Protein AF-A0A0J9T3Y1-F1 (afdb_monomer_lite)

Foldseek 3Di:
DPPCDDALLSVLLVVVLVVLVVCCVVPVDPDFQDDPVVVQVVVQVVLVVVQVVDDPRNHHDDGDDDGNVVSVLLVLQQCCVVCVVVCVVPLPPLVCLQVVLVSLVSNLVSLLVVLLVFWAWEPPPHTDIDGRCVSRDDNDPVSRSLVSCVVSVSDDPVVSVVSVVSSVVSHDHVVVVVVVVVVVVVVVCCCPVDPVNVVVVVVVVVVVVVVVVVVVVVDPDPPVVVVVVVVVVVVVVPDPDDDPVVVVVVVVVVVVVCVVVVVPPPPPPDDDD

Radius of gyration: 27.6 Å; chains: 1; bounding box: 79×55×57 Å

Organism: NCBI:txid1035515

Structure (mmCIF, N/CA/C/O backbone):
data_AF-A0A0J9T3Y1-F1
#
_entry.id   AF-A0A0J9T3Y1-F1
#
loop_
_atom_site.group_PDB
_atom_site.id
_atom_site.type_symbol
_atom_site.label_atom_id
_atom_site.label_alt_id
_atom_site.label_comp_id
_atom_site.label_asym_id
_atom_site.label_entity_id
_atom_site.label_seq_id
_atom_site.pdbx_PDB_ins_code
_atom_site.Cartn_x
_atom_site.Cartn_y
_atom_site.Cartn_z
_atom_site.occupancy
_atom_site.B_iso_or_equiv
_atom_site.auth_seq_id
_atom_site.auth_comp_id
_atom_site.auth_asym_id
_atom_site.auth_atom_id
_atom_site.pdbx_PDB_model_num
ATOM 1 N N . MET A 1 1 ? -20.935 -4.325 9.766 1.00 39.72 1 MET A N 1
ATOM 2 C CA . MET A 1 1 ? -20.280 -5.173 8.748 1.00 39.72 1 MET A CA 1
ATOM 3 C C . MET A 1 1 ? -21.311 -6.167 8.227 1.00 39.72 1 MET A C 1
ATOM 5 O O . MET A 1 1 ? -21.685 -7.054 8.979 1.00 39.72 1 MET A O 1
ATOM 9 N N . THR A 1 2 ? -21.850 -5.982 7.018 1.00 39.84 2 THR A N 1
ATOM 10 C CA . THR A 1 2 ? -22.864 -6.896 6.432 1.00 39.84 2 THR A CA 1
ATOM 11 C C . THR A 1 2 ? -22.672 -7.175 4.940 1.00 39.84 2 THR A C 1
ATOM 13 O O . THR A 1 2 ? -23.526 -7.827 4.349 1.00 39.84 2 THR A O 1
ATOM 16 N N . ASN A 1 3 ? -21.564 -6.757 4.319 1.00 49.88 3 ASN A N 1
ATOM 17 C CA . ASN A 1 3 ? -21.290 -7.122 2.931 1.00 49.88 3 ASN A CA 1
ATOM 18 C C . ASN A 1 3 ? -20.119 -8.105 2.889 1.00 49.88 3 ASN A C 1
ATOM 20 O O . ASN A 1 3 ? -18.970 -7.714 3.037 1.00 49.88 3 ASN A O 1
ATOM 24 N N . VAL A 1 4 ? -20.425 -9.398 2.766 1.00 55.81 4 VAL A N 1
ATOM 25 C CA . VAL A 1 4 ? -19.446 -10.504 2.805 1.00 55.81 4 VAL A CA 1
ATOM 26 C C . VAL A 1 4 ? -18.669 -10.624 1.477 1.00 55.81 4 VAL A C 1
ATOM 28 O O . VAL A 1 4 ? -17.915 -11.567 1.282 1.00 55.81 4 VAL A O 1
ATOM 31 N N . GLY A 1 5 ? -18.795 -9.657 0.564 1.00 59.19 5 GLY A N 1
ATOM 32 C CA . GLY A 1 5 ? -18.181 -9.710 -0.760 1.00 59.19 5 GLY A CA 1
ATOM 33 C C . GLY A 1 5 ? -18.988 -10.569 -1.737 1.00 59.19 5 GLY A C 1
ATOM 34 O O . GLY A 1 5 ? -19.585 -11.589 -1.369 1.00 59.19 5 GLY A O 1
ATOM 35 N N . HIS A 1 6 ? -19.056 -10.145 -2.998 1.00 68.62 6 HIS A N 1
ATOM 36 C CA . HIS A 1 6 ? -19.931 -10.780 -3.985 1.00 68.62 6 HIS A CA 1
ATOM 37 C C . HIS A 1 6 ? -19.272 -12.014 -4.617 1.00 68.62 6 HIS A C 1
ATOM 39 O O . HIS A 1 6 ? -19.961 -13.003 -4.892 1.00 68.62 6 HIS A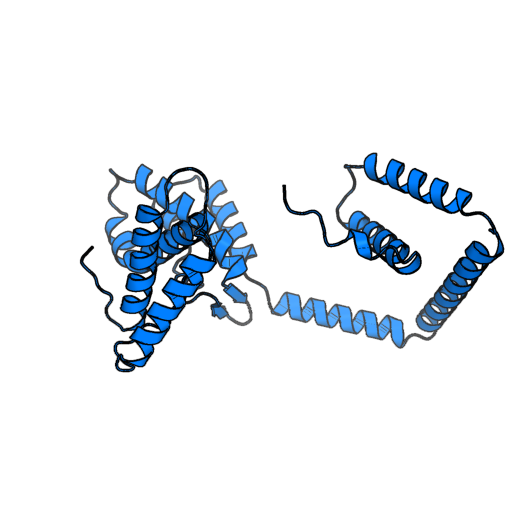 O 1
ATOM 45 N N . ASN A 1 7 ? -17.944 -12.005 -4.765 1.00 81.56 7 ASN A N 1
ATOM 46 C CA . ASN A 1 7 ? -17.159 -13.103 -5.334 1.00 81.56 7 ASN A CA 1
ATOM 47 C C . ASN A 1 7 ? -16.238 -13.778 -4.282 1.00 81.56 7 ASN A C 1
ATOM 49 O O . ASN A 1 7 ? -16.234 -13.412 -3.107 1.00 81.56 7 ASN A O 1
ATOM 53 N N . GLN A 1 8 ? -15.511 -14.828 -4.682 1.00 83.62 8 GLN A N 1
ATOM 54 C CA . GLN A 1 8 ? -14.611 -15.566 -3.782 1.00 83.62 8 GLN A CA 1
ATOM 55 C C . GLN A 1 8 ? -13.422 -14.715 -3.310 1.00 83.62 8 GLN A C 1
ATOM 57 O O . GLN A 1 8 ? -13.037 -14.818 -2.150 1.00 83.62 8 GLN A O 1
ATOM 62 N N . GLU A 1 9 ? -12.862 -13.870 -4.173 1.00 82.75 9 GLU A N 1
ATOM 63 C CA . GLU A 1 9 ? -11.720 -13.010 -3.845 1.00 82.75 9 GLU A CA 1
ATOM 64 C C . GLU A 1 9 ? -12.098 -11.985 -2.772 1.00 82.75 9 GLU A C 1
ATOM 66 O O . GLU A 1 9 ? -11.402 -11.888 -1.762 1.00 82.75 9 GLU A O 1
ATOM 71 N N . ASP A 1 10 ? -13.254 -11.328 -2.918 1.00 81.62 10 ASP A N 1
ATOM 72 C CA . ASP A 1 10 ? -13.785 -10.380 -1.934 1.00 81.62 10 ASP A CA 1
ATOM 73 C C . ASP A 1 10 ? -13.973 -11.062 -0.566 1.00 81.62 10 ASP A C 1
ATOM 75 O O . ASP A 1 10 ? -13.595 -10.528 0.477 1.00 81.62 10 ASP A O 1
ATOM 79 N N . ARG A 1 11 ? -14.542 -12.278 -0.548 1.00 85.50 11 ARG A N 1
ATOM 80 C CA . ARG A 1 11 ? -14.735 -13.063 0.688 1.00 85.50 11 ARG A CA 1
ATOM 81 C C . ARG A 1 11 ? -13.409 -13.380 1.360 1.00 85.50 11 ARG A C 1
ATOM 83 O O . ARG A 1 11 ? -13.300 -13.272 2.579 1.00 85.50 11 ARG A O 1
ATOM 90 N N . CYS A 1 12 ? -12.418 -13.785 0.573 1.00 89.00 12 CYS A N 1
ATOM 91 C CA . CYS A 1 12 ? -11.111 -14.148 1.093 1.00 89.00 12 CYS A CA 1
ATOM 92 C C . CYS A 1 12 ? -10.337 -12.934 1.603 1.00 89.00 12 CYS A C 1
ATOM 94 O O . CYS A 1 12 ? -9.728 -13.032 2.664 1.00 89.00 12 CYS A O 1
ATOM 96 N N . SER A 1 13 ? -10.414 -11.794 0.914 1.00 87.75 13 SER A N 1
ATOM 97 C CA . SER A 1 13 ? -9.809 -10.547 1.387 1.00 87.75 13 SER A CA 1
ATOM 98 C C . SER A 1 13 ? -10.447 -10.075 2.698 1.00 87.75 13 SER A C 1
ATOM 100 O O . SER A 1 13 ? -9.750 -9.844 3.688 1.00 87.75 13 SER A O 1
ATOM 102 N N . ASN A 1 14 ? -11.784 -10.083 2.771 1.00 86.69 14 ASN A N 1
ATOM 103 C CA . ASN A 1 14 ? -12.517 -9.783 4.002 1.00 86.69 14 ASN A CA 1
ATOM 104 C C . ASN A 1 14 ? -12.125 -10.716 5.161 1.00 86.69 14 ASN A C 1
ATOM 106 O O . ASN A 1 14 ? -11.938 -10.258 6.288 1.00 86.69 14 ASN A O 1
ATOM 110 N N . LEU A 1 15 ? -11.973 -12.019 4.898 1.00 90.88 15 LEU A N 1
ATOM 111 C CA . LEU A 1 15 ? -11.520 -12.989 5.898 1.00 90.88 15 LEU A CA 1
ATOM 112 C C . LEU A 1 15 ? -10.091 -12.697 6.383 1.00 90.88 15 LEU A C 1
ATOM 114 O O . LEU A 1 15 ? -9.822 -12.811 7.582 1.00 90.88 15 LEU A O 1
ATOM 118 N N . THR A 1 16 ? -9.181 -12.309 5.484 1.00 92.19 16 THR A N 1
ATOM 119 C CA . THR A 1 16 ? -7.814 -11.903 5.841 1.00 92.19 16 THR A CA 1
ATOM 120 C C . THR A 1 16 ? -7.830 -10.715 6.805 1.00 92.19 16 THR A C 1
ATOM 122 O O . THR A 1 16 ? -7.288 -10.831 7.905 1.00 92.19 16 THR A O 1
ATOM 125 N N . TYR A 1 17 ? -8.520 -9.621 6.469 1.00 91.25 17 TYR A N 1
ATOM 126 C CA . TYR A 1 17 ? -8.550 -8.432 7.332 1.00 91.25 17 TYR A CA 1
ATOM 127 C C . TYR A 1 17 ? -9.324 -8.648 8.637 1.00 91.25 17 TYR A C 1
ATOM 129 O O . TYR A 1 17 ? -8.928 -8.129 9.680 1.00 91.25 17 TYR A O 1
ATOM 137 N N . TRP A 1 18 ? -10.359 -9.491 8.630 1.00 91.44 18 TRP A N 1
ATOM 138 C CA . TRP A 1 18 ? -11.021 -9.927 9.861 1.00 91.44 18 TRP A CA 1
ATOM 139 C C . TRP A 1 18 ? -10.090 -10.746 10.769 1.00 91.44 18 TRP A C 1
ATOM 141 O O . TRP A 1 18 ? -10.095 -10.571 11.988 1.00 91.44 18 TRP A O 1
ATOM 151 N N . THR A 1 19 ? -9.250 -11.609 10.186 1.00 92.88 19 THR A N 1
ATOM 152 C CA . THR A 1 19 ? -8.233 -12.361 10.938 1.00 92.88 19 THR A CA 1
ATOM 153 C C . THR A 1 19 ? -7.227 -11.405 11.579 1.00 92.88 19 THR A C 1
ATOM 155 O O . THR A 1 19 ? -6.925 -11.546 12.762 1.00 92.88 19 THR A O 1
ATOM 158 N N . TYR A 1 20 ? -6.755 -10.398 10.839 1.00 92.62 20 TYR A N 1
ATOM 159 C CA . TYR A 1 20 ? -5.835 -9.382 11.362 1.00 92.62 20 TYR A CA 1
ATOM 160 C C . TYR A 1 20 ? -6.438 -8.586 12.521 1.00 92.62 20 TYR A C 1
ATOM 162 O O . TYR A 1 20 ? -5.761 -8.397 13.529 1.00 92.62 20 TYR A O 1
ATOM 170 N N . ASP A 1 21 ? -7.715 -8.199 12.439 1.00 90.94 21 ASP A N 1
ATOM 171 C CA . ASP A 1 21 ? -8.410 -7.523 13.541 1.00 90.94 21 ASP A CA 1
ATOM 172 C C . ASP A 1 21 ? -8.436 -8.376 14.814 1.00 90.94 21 ASP A C 1
ATOM 174 O O . ASP A 1 21 ? -8.172 -7.876 15.908 1.00 90.94 21 ASP A O 1
ATOM 178 N N . ILE A 1 22 ? -8.745 -9.672 14.693 1.00 91.56 22 ILE A N 1
ATOM 179 C CA . ILE A 1 22 ? -8.761 -10.589 15.842 1.00 91.56 22 ILE A CA 1
ATOM 180 C C . ILE A 1 22 ? -7.375 -10.698 16.457 1.00 91.56 22 ILE A C 1
ATOM 182 O O . ILE A 1 22 ? -7.231 -10.595 17.677 1.00 91.56 22 ILE A O 1
ATOM 186 N N . LEU A 1 23 ? -6.363 -10.912 15.622 1.00 91.81 23 LEU A N 1
ATOM 187 C CA . LEU A 1 23 ? -4.994 -11.078 16.076 1.00 91.81 23 LEU A CA 1
ATOM 188 C C . LEU A 1 23 ? -4.480 -9.809 16.753 1.00 91.81 23 LEU A C 1
ATOM 190 O O . LEU A 1 23 ? -3.971 -9.879 17.868 1.00 91.81 23 LEU A O 1
ATOM 194 N N . MET A 1 24 ? -4.693 -8.648 16.141 1.00 90.12 24 MET A N 1
ATOM 195 C CA . MET A 1 24 ? -4.328 -7.369 16.734 1.00 90.12 24 MET A CA 1
ATOM 196 C C . MET A 1 24 ? -5.063 -7.161 18.063 1.00 90.12 24 MET A C 1
ATOM 198 O O . MET A 1 24 ? -4.418 -6.907 19.067 1.00 90.12 24 MET A O 1
ATOM 202 N N . ASN A 1 25 ? -6.378 -7.377 18.144 1.00 88.31 25 ASN A N 1
ATOM 203 C CA . ASN A 1 25 ? -7.113 -7.237 19.411 1.00 88.31 25 ASN A CA 1
ATOM 204 C C . ASN A 1 25 ? -6.649 -8.213 20.506 1.00 88.31 25 ASN A C 1
ATOM 206 O O . ASN A 1 25 ? -6.734 -7.894 21.689 1.00 88.31 25 ASN A O 1
ATOM 210 N N . THR A 1 26 ? -6.166 -9.394 20.121 1.00 89.50 26 THR A N 1
ATOM 211 C CA . THR A 1 26 ? -5.700 -10.424 21.060 1.00 89.50 26 THR A CA 1
ATOM 212 C C . THR A 1 26 ? -4.283 -10.146 21.562 1.00 89.50 26 THR A C 1
ATOM 214 O O . THR A 1 26 ? -3.999 -10.344 22.741 1.00 89.50 26 THR A O 1
ATOM 217 N N . PHE A 1 27 ? -3.392 -9.694 20.676 1.00 85.75 27 PHE A N 1
ATOM 218 C CA . PHE A 1 27 ? -1.953 -9.580 20.939 1.00 85.75 27 PHE A CA 1
ATOM 219 C C . PHE A 1 27 ? -1.458 -8.137 21.114 1.00 85.75 27 PHE A C 1
ATOM 221 O O . PHE A 1 27 ? -0.296 -7.931 21.463 1.00 85.75 27 PHE A O 1
ATOM 228 N N . ASN A 1 28 ? -2.315 -7.129 20.935 1.00 75.38 28 ASN A N 1
ATOM 229 C CA . ASN A 1 28 ? -1.997 -5.721 21.188 1.00 75.38 28 ASN A CA 1
ATOM 230 C C . ASN A 1 28 ? -1.988 -5.417 22.697 1.00 75.38 28 ASN A C 1
ATOM 232 O O . ASN A 1 28 ? -2.814 -4.670 23.219 1.00 75.38 28 ASN A O 1
ATOM 236 N N . THR A 1 29 ? -1.063 -6.044 23.427 1.00 64.94 29 THR A N 1
ATOM 237 C CA . THR A 1 29 ? -0.961 -5.959 24.891 1.00 64.94 29 THR A CA 1
ATOM 238 C C . THR A 1 29 ? 0.328 -5.281 25.359 1.00 64.94 29 THR A C 1
ATOM 240 O O . THR A 1 29 ? 0.964 -5.746 26.299 1.00 64.94 29 THR A O 1
ATOM 243 N N . ASN A 1 30 ? 0.664 -4.113 24.799 1.00 54.72 30 ASN A N 1
ATOM 244 C CA . ASN A 1 30 ? 1.655 -3.166 25.348 1.00 54.72 30 ASN A CA 1
ATOM 245 C C . ASN A 1 30 ? 3.150 -3.423 25.022 1.00 54.72 30 ASN A C 1
ATOM 247 O O . ASN A 1 30 ? 3.914 -3.678 25.956 1.00 54.72 30 ASN A O 1
ATOM 251 N N . LYS A 1 31 ? 3.580 -3.270 23.749 1.00 56.97 31 LYS A N 1
ATOM 252 C CA . LYS A 1 31 ? 4.907 -2.734 23.288 1.00 56.97 31 LYS A CA 1
ATOM 253 C C . LYS A 1 31 ? 5.421 -3.298 21.955 1.00 56.97 31 LYS A C 1
ATOM 255 O O . LYS A 1 31 ? 6.359 -2.724 21.415 1.00 56.97 31 LYS A O 1
ATOM 260 N N . ASN A 1 32 ? 4.843 -4.381 21.444 1.00 63.91 32 ASN A N 1
ATOM 261 C CA . ASN A 1 32 ? 5.293 -4.986 20.192 1.00 63.91 32 ASN A CA 1
ATOM 262 C C . ASN A 1 32 ? 4.292 -4.687 19.076 1.00 63.91 32 ASN A C 1
ATOM 264 O O . ASN A 1 32 ? 3.101 -4.955 19.227 1.00 63.91 32 ASN A O 1
ATOM 268 N N . ASP A 1 33 ? 4.795 -4.183 17.951 1.00 77.56 33 ASP A N 1
ATOM 269 C CA . ASP A 1 33 ? 4.008 -3.914 16.741 1.00 77.56 33 ASP A CA 1
ATOM 270 C C . ASP A 1 33 ? 3.800 -5.179 15.884 1.00 77.56 33 ASP A C 1
ATOM 272 O O . ASP A 1 33 ? 3.358 -5.107 14.736 1.00 77.56 33 ASP A O 1
ATOM 276 N N . ASN A 1 34 ? 4.155 -6.350 16.418 1.00 81.06 34 ASN A N 1
ATOM 277 C CA . ASN A 1 34 ? 4.097 -7.636 15.739 1.00 81.06 34 ASN A CA 1
ATOM 278 C C . ASN A 1 34 ? 3.808 -8.794 16.708 1.00 81.06 34 ASN A C 1
ATOM 280 O O . ASN A 1 34 ? 3.919 -8.680 17.931 1.00 81.06 34 ASN A O 1
ATOM 284 N N . ILE A 1 35 ? 3.432 -9.929 16.124 1.00 86.69 35 ILE A N 1
ATOM 285 C CA . ILE A 1 35 ? 3.218 -11.198 16.824 1.00 86.69 35 ILE A CA 1
ATOM 286 C C . ILE A 1 35 ? 4.507 -12.018 16.747 1.00 86.69 35 ILE A C 1
ATOM 288 O O . ILE A 1 35 ? 5.240 -11.934 15.765 1.00 86.69 35 ILE A O 1
ATOM 292 N N . ASP A 1 36 ? 4.772 -12.835 17.769 1.00 87.94 36 ASP A N 1
ATOM 293 C CA . ASP A 1 36 ? 5.879 -13.794 17.748 1.00 87.94 36 ASP A CA 1
ATOM 294 C C . ASP A 1 36 ? 5.807 -14.700 16.502 1.00 87.94 36 ASP A C 1
ATOM 296 O O . ASP A 1 36 ? 4.770 -15.306 16.210 1.00 87.94 36 ASP A O 1
ATOM 300 N N . ASN A 1 37 ? 6.924 -14.817 15.779 1.00 88.94 37 ASN A N 1
ATOM 301 C CA . ASN A 1 37 ? 7.012 -15.590 14.538 1.00 88.94 37 ASN A CA 1
ATOM 302 C C . ASN A 1 37 ? 6.625 -17.067 14.714 1.00 88.94 37 ASN A C 1
ATOM 304 O O . ASN A 1 37 ? 6.098 -17.673 13.780 1.00 88.94 37 ASN A O 1
ATOM 308 N N . ASN A 1 38 ? 6.841 -17.658 15.894 1.00 90.81 38 ASN A N 1
ATOM 309 C CA . ASN A 1 38 ? 6.412 -19.027 16.175 1.00 90.81 38 ASN A CA 1
ATOM 310 C C . ASN A 1 38 ? 4.883 -19.129 16.211 1.00 90.81 38 ASN A C 1
ATOM 312 O O . ASN A 1 38 ? 4.319 -20.071 15.660 1.00 90.81 38 ASN A O 1
ATOM 316 N N . ILE A 1 39 ? 4.204 -18.136 16.794 1.00 90.81 39 ILE A N 1
ATOM 317 C CA . ILE A 1 39 ? 2.736 -18.071 16.804 1.00 90.81 39 ILE A CA 1
ATOM 318 C C . ILE A 1 39 ? 2.216 -17.871 15.376 1.00 90.81 39 ILE A C 1
ATOM 320 O O . ILE A 1 39 ? 1.301 -18.579 14.961 1.00 90.81 39 ILE A O 1
ATOM 324 N N . ILE A 1 40 ? 2.824 -16.963 14.602 1.00 92.62 40 ILE A N 1
ATOM 325 C CA . ILE A 1 40 ? 2.470 -16.749 13.188 1.00 92.62 40 ILE A CA 1
ATOM 326 C C . ILE A 1 40 ? 2.616 -18.050 12.385 1.00 92.62 40 ILE A C 1
ATOM 328 O O . ILE A 1 40 ? 1.722 -18.404 11.618 1.00 92.62 40 ILE A O 1
ATOM 332 N N . SER A 1 41 ? 3.710 -18.790 12.583 1.00 94.56 41 SER A N 1
ATOM 333 C CA . SER A 1 41 ? 3.960 -20.073 11.917 1.00 94.56 41 SER A CA 1
ATOM 334 C C . SER A 1 41 ? 2.875 -21.111 12.230 1.00 94.56 41 SER A C 1
ATOM 336 O O . SER A 1 41 ? 2.320 -21.722 11.315 1.00 94.56 41 SER A O 1
ATOM 338 N N . GLU A 1 42 ? 2.503 -21.270 13.504 1.00 95.56 42 GLU A N 1
ATOM 339 C CA . GLU A 1 42 ? 1.435 -22.191 13.914 1.00 95.56 42 GLU A CA 1
ATOM 340 C C . GLU A 1 42 ? 0.071 -21.798 13.329 1.00 95.56 42 GLU A C 1
ATOM 342 O O . GLU A 1 42 ? -0.657 -22.650 12.809 1.00 95.56 42 GLU A O 1
ATOM 347 N N . LEU A 1 43 ? -0.260 -20.503 13.330 1.00 94.69 43 LEU A N 1
ATOM 348 C CA . LEU A 1 43 ? -1.493 -20.000 12.720 1.00 94.69 43 LEU A CA 1
ATOM 349 C C . LEU A 1 43 ? -1.515 -20.240 11.206 1.00 94.69 43 LEU A C 1
ATOM 351 O O . LEU A 1 43 ? -2.517 -20.715 10.671 1.00 94.69 43 LEU A O 1
ATOM 355 N N . ASN A 1 44 ? -0.403 -19.985 10.515 1.00 95.69 44 ASN A N 1
ATOM 356 C CA . ASN A 1 44 ? -0.270 -20.244 9.083 1.00 95.69 44 ASN A CA 1
ATOM 357 C C . ASN A 1 44 ? -0.391 -21.736 8.750 1.00 95.69 44 ASN A C 1
ATOM 359 O O . ASN A 1 44 ? -1.053 -22.096 7.775 1.00 95.69 44 ASN A O 1
ATOM 363 N N . ASN A 1 45 ? 0.170 -22.616 9.583 1.00 95.38 45 ASN A N 1
ATOM 364 C CA . ASN A 1 45 ? -0.001 -24.061 9.445 1.00 95.38 45 ASN A CA 1
ATOM 365 C C . ASN A 1 45 ? -1.468 -24.479 9.610 1.00 95.38 45 ASN A C 1
ATOM 367 O O . ASN A 1 45 ? -1.956 -25.323 8.853 1.00 95.38 45 ASN A O 1
ATOM 371 N N . ALA A 1 46 ? -2.189 -23.884 10.564 1.00 94.44 46 ALA A N 1
ATOM 372 C CA . ALA A 1 46 ? -3.614 -24.135 10.752 1.00 94.44 46 ALA A CA 1
ATOM 373 C C . ALA A 1 46 ? -4.442 -23.658 9.545 1.00 94.44 46 ALA A C 1
ATOM 375 O O . ALA A 1 46 ? -5.232 -24.437 9.007 1.00 94.44 46 ALA A O 1
ATOM 376 N N . ILE A 1 47 ? -4.209 -22.430 9.064 1.00 93.88 47 ILE A N 1
ATOM 377 C CA . ILE A 1 47 ? -4.861 -21.876 7.863 1.00 93.88 47 ILE A CA 1
ATOM 378 C C . ILE A 1 47 ? -4.609 -22.778 6.650 1.00 93.88 47 ILE A C 1
ATOM 380 O O . ILE A 1 47 ? -5.538 -23.097 5.906 1.00 93.88 47 ILE A O 1
ATOM 384 N N . PHE A 1 48 ? -3.370 -23.235 6.457 1.00 94.06 48 PHE A N 1
ATOM 385 C CA . PHE A 1 48 ? -3.014 -24.133 5.362 1.00 94.06 48 PHE A CA 1
ATOM 386 C C . PHE A 1 48 ? -3.773 -25.466 5.431 1.00 94.06 48 PHE A C 1
ATOM 388 O O . PHE A 1 48 ? -4.352 -25.891 4.431 1.00 94.06 48 PHE A O 1
ATOM 395 N N . ARG A 1 49 ? -3.821 -26.111 6.605 1.00 94.25 49 ARG A N 1
ATOM 396 C CA . ARG A 1 49 ? -4.532 -27.389 6.793 1.00 94.25 49 ARG A CA 1
ATOM 397 C C . ARG A 1 49 ? -6.026 -27.259 6.514 1.00 94.25 49 ARG A C 1
ATOM 399 O O . ARG A 1 49 ? -6.563 -28.055 5.751 1.00 94.25 49 ARG A O 1
ATOM 406 N N . VAL A 1 50 ? -6.672 -26.223 7.052 1.00 92.62 50 VAL A N 1
ATOM 407 C CA . VAL A 1 50 ? -8.100 -25.964 6.804 1.00 92.62 50 VAL A CA 1
ATOM 408 C C . VAL A 1 50 ? -8.361 -25.758 5.310 1.00 92.62 50 VAL A C 1
ATOM 410 O O . VAL A 1 50 ? -9.281 -26.349 4.751 1.00 92.62 50 VAL A O 1
ATOM 413 N N . ASN A 1 51 ? -7.522 -24.979 4.624 1.00 92.00 51 ASN A N 1
ATOM 414 C CA . ASN A 1 51 ? -7.676 -24.733 3.189 1.00 92.00 51 ASN A CA 1
ATOM 415 C C . ASN A 1 51 ? -7.514 -25.982 2.311 1.00 92.00 51 ASN A C 1
ATOM 417 O O . ASN A 1 51 ? -8.107 -26.030 1.234 1.00 92.00 51 ASN A O 1
ATOM 421 N N . GLN A 1 52 ? -6.739 -26.975 2.757 1.00 92.56 52 GLN A N 1
ATOM 422 C CA . GLN A 1 52 ? -6.573 -28.257 2.060 1.00 92.56 52 GLN A CA 1
ATOM 423 C C . GLN A 1 52 ? -7.816 -29.153 2.168 1.00 92.56 52 GLN A C 1
ATOM 425 O O . GLN A 1 52 ? -8.060 -29.970 1.283 1.00 92.56 52 GLN A O 1
ATOM 430 N N . GLU A 1 53 ? -8.607 -29.001 3.232 1.00 93.56 53 GLU A N 1
ATOM 431 C CA . GLU A 1 53 ? -9.849 -29.757 3.442 1.00 93.56 53 GLU A CA 1
ATOM 432 C C . GLU A 1 53 ? -11.064 -29.099 2.764 1.00 93.56 53 GLU A C 1
ATOM 434 O O . GLU A 1 53 ? -12.063 -29.760 2.464 1.00 93.56 53 GLU A O 1
ATOM 439 N N . LEU A 1 54 ? -10.991 -27.792 2.500 1.00 92.00 54 LEU A N 1
ATOM 440 C CA . LEU A 1 54 ? -12.053 -27.035 1.844 1.00 92.00 54 LEU A CA 1
ATOM 441 C C . LEU A 1 54 ? -12.078 -27.258 0.324 1.00 92.00 54 LEU A C 1
ATOM 443 O O . LEU A 1 54 ? -11.059 -27.429 -0.342 1.00 92.00 54 LEU A O 1
ATOM 447 N N . LYS A 1 55 ? -13.282 -27.188 -0.260 1.00 89.50 55 LYS A N 1
ATOM 448 C CA . LYS A 1 55 ? -13.449 -27.164 -1.722 1.00 89.50 55 LYS A CA 1
ATOM 449 C C . LYS A 1 55 ? -12.803 -25.907 -2.316 1.00 89.50 55 LYS A C 1
ATOM 451 O O . LYS A 1 55 ? -12.797 -24.855 -1.683 1.00 89.50 55 LYS A O 1
ATOM 456 N N . LYS A 1 56 ? -12.335 -25.998 -3.565 1.00 83.00 56 LYS A N 1
ATOM 457 C CA . LYS A 1 56 ? -11.614 -24.918 -4.266 1.00 83.00 56 LYS A CA 1
ATOM 458 C C . LYS A 1 56 ? -12.397 -23.600 -4.385 1.00 83.00 56 LYS A C 1
ATOM 460 O O . LYS A 1 56 ? -11.790 -22.546 -4.447 1.00 83.00 56 LYS A O 1
ATOM 465 N N . ASP A 1 57 ? -13.724 -23.643 -4.417 1.00 84.12 57 ASP A N 1
ATOM 466 C CA . ASP A 1 57 ? -14.605 -22.464 -4.460 1.00 84.12 57 ASP A CA 1
ATOM 467 C C . ASP A 1 57 ? -14.868 -21.842 -3.073 1.00 84.12 57 ASP A C 1
ATOM 469 O O . ASP A 1 57 ? -15.524 -20.806 -2.957 1.00 84.12 57 ASP A O 1
ATOM 473 N N . LYS A 1 58 ? -14.392 -22.498 -2.010 1.00 85.81 58 LYS A N 1
ATOM 474 C CA . LYS A 1 58 ? -14.601 -22.115 -0.607 1.00 85.81 58 LYS A CA 1
ATOM 475 C C . LYS A 1 58 ? -13.307 -21.867 0.156 1.00 85.81 58 LYS A C 1
ATOM 477 O O . LYS A 1 58 ? -13.370 -21.355 1.269 1.00 85.81 58 LYS A O 1
ATOM 482 N N . ASN A 1 59 ? -12.167 -22.274 -0.393 1.00 89.62 59 ASN A N 1
ATOM 483 C CA . ASN A 1 59 ? -10.877 -22.049 0.231 1.00 89.62 59 ASN A CA 1
ATOM 484 C C . ASN A 1 59 ? -10.405 -20.605 -0.004 1.00 89.62 59 ASN A C 1
ATOM 486 O O . ASN A 1 59 ? -10.776 -19.950 -0.980 1.00 89.62 59 ASN A O 1
ATOM 490 N N . CYS A 1 60 ? -9.594 -20.115 0.925 1.00 90.00 60 CYS A N 1
ATOM 491 C CA . CYS A 1 60 ? -8.992 -18.794 0.902 1.00 90.00 60 CYS A CA 1
ATOM 492 C C . CYS A 1 60 ? -7.504 -18.918 1.196 1.00 90.00 60 CYS A C 1
ATOM 494 O O . CYS A 1 60 ? -7.088 -19.044 2.347 1.00 90.00 60 CYS A O 1
ATOM 496 N N . THR A 1 61 ? -6.689 -18.873 0.146 1.00 84.62 61 THR A N 1
ATOM 497 C CA . THR A 1 61 ? -5.236 -18.996 0.272 1.00 84.62 61 THR A CA 1
ATOM 498 C C . THR A 1 61 ? -4.620 -17.659 0.686 1.00 84.62 61 THR A C 1
ATOM 500 O O . THR A 1 61 ? -4.357 -16.784 -0.144 1.00 84.62 61 THR A O 1
ATOM 503 N N . TYR A 1 62 ? -4.366 -17.499 1.982 1.00 88.81 62 TYR A N 1
ATOM 504 C CA . TYR A 1 62 ? -3.597 -16.388 2.536 1.00 88.81 62 TYR A CA 1
ATOM 505 C C . TYR A 1 62 ? -2.681 -16.870 3.660 1.00 88.81 62 TYR A C 1
ATOM 507 O O . TYR A 1 62 ? -2.866 -17.957 4.206 1.00 88.81 62 TYR A O 1
ATOM 515 N N . TYR A 1 63 ? -1.689 -16.043 3.970 1.00 90.00 63 TYR A N 1
ATOM 516 C CA . TYR A 1 63 ? -0.763 -16.229 5.075 1.00 90.00 63 TYR A CA 1
ATOM 517 C C . TYR A 1 63 ? -0.774 -14.949 5.899 1.00 90.00 63 TYR A C 1
ATOM 519 O O . TYR A 1 63 ? -0.901 -13.860 5.341 1.00 90.00 63 TYR A O 1
ATOM 527 N N . ILE A 1 64 ? -0.671 -15.099 7.210 1.00 91.88 64 ILE A N 1
ATOM 528 C CA . ILE A 1 64 ? -0.414 -14.017 8.147 1.00 91.88 64 ILE A CA 1
ATOM 529 C C . ILE A 1 64 ? 1.063 -13.659 8.014 1.00 91.88 64 ILE A C 1
ATOM 531 O O . ILE A 1 64 ? 1.927 -14.512 8.227 1.00 91.88 64 ILE A O 1
ATOM 535 N N . ASP A 1 65 ? 1.326 -12.414 7.643 1.00 89.81 65 ASP A N 1
ATOM 536 C CA . ASP A 1 65 ? 2.658 -11.832 7.508 1.00 89.81 65 ASP A CA 1
ATOM 537 C C . ASP A 1 65 ? 2.561 -10.314 7.689 1.00 89.81 65 ASP A C 1
ATOM 539 O O . ASP A 1 65 ? 1.512 -9.734 7.411 1.00 89.81 65 ASP A O 1
ATOM 543 N N . GLY A 1 66 ? 3.639 -9.684 8.144 1.00 89.25 66 GLY A N 1
ATOM 544 C CA . GLY A 1 66 ? 3.718 -8.248 8.393 1.00 89.25 66 GLY A CA 1
ATOM 545 C C . GLY A 1 66 ? 3.416 -7.832 9.834 1.00 89.25 66 GLY A C 1
ATOM 546 O O . GLY A 1 66 ? 3.304 -8.640 10.760 1.00 89.25 66 GLY A O 1
ATOM 547 N N . THR A 1 67 ? 3.334 -6.521 10.017 1.00 90.94 67 THR A N 1
ATOM 548 C CA . THR A 1 67 ? 3.164 -5.832 11.301 1.00 90.94 67 THR A CA 1
ATOM 549 C C . THR A 1 67 ? 1.739 -5.316 11.487 1.00 90.94 67 THR A C 1
ATOM 551 O O . THR A 1 67 ? 0.995 -5.118 10.527 1.00 90.94 67 THR A O 1
ATOM 554 N N . PHE A 1 68 ? 1.362 -4.995 12.726 1.00 91.44 68 PHE A N 1
ATOM 555 C CA . PHE A 1 68 ? 0.065 -4.379 13.030 1.00 91.44 68 PHE A CA 1
ATOM 556 C C . PHE A 1 68 ? -0.149 -3.062 12.283 1.00 91.44 68 PHE A C 1
ATOM 558 O O . PHE A 1 68 ? -1.266 -2.766 11.845 1.00 91.44 68 PHE A O 1
ATOM 565 N N . SER A 1 69 ? 0.920 -2.281 12.101 1.00 91.50 69 SER A N 1
ATOM 566 C CA . SER A 1 69 ? 0.845 -1.044 11.327 1.00 91.50 69 SER A CA 1
ATOM 567 C C . SER A 1 69 ? 0.550 -1.323 9.855 1.00 91.50 69 SER A C 1
ATOM 569 O O . SER A 1 69 ? -0.305 -0.655 9.281 1.00 91.50 69 SER A O 1
ATOM 571 N N . GLU A 1 70 ? 1.221 -2.300 9.242 1.00 92.81 70 GLU A N 1
ATOM 572 C CA . GLU A 1 70 ? 0.970 -2.676 7.846 1.00 92.81 70 GLU A CA 1
ATOM 573 C C . GLU A 1 70 ? -0.453 -3.200 7.666 1.00 92.81 70 GLU A C 1
ATOM 575 O O . GLU A 1 70 ? -1.166 -2.714 6.794 1.00 92.81 70 GLU A O 1
ATOM 580 N N . TRP A 1 71 ? -0.919 -4.092 8.543 1.00 93.62 71 TRP A N 1
ATOM 581 C CA . TRP A 1 71 ? -2.289 -4.615 8.490 1.00 93.62 71 TRP A CA 1
ATOM 582 C C . TRP A 1 71 ? -3.335 -3.510 8.575 1.00 93.62 71 TRP A C 1
ATOM 584 O O . TRP A 1 71 ? -4.346 -3.550 7.874 1.00 93.62 71 TRP A O 1
ATOM 594 N N . THR A 1 72 ? -3.082 -2.507 9.416 1.00 93.25 72 THR A N 1
ATOM 595 C CA . THR A 1 72 ? -3.960 -1.347 9.562 1.00 93.25 72 THR A CA 1
ATOM 596 C C . THR A 1 72 ? -4.003 -0.527 8.274 1.00 93.25 72 THR A C 1
ATOM 598 O O . THR A 1 72 ? -5.086 -0.213 7.784 1.00 93.25 72 THR A O 1
ATOM 601 N N . GLU A 1 73 ? -2.845 -0.195 7.699 1.00 95.81 73 GLU A N 1
ATOM 602 C CA . GLU A 1 73 ? -2.773 0.579 6.457 1.00 95.81 73 GLU A CA 1
ATOM 603 C C . GLU A 1 73 ? -3.412 -0.160 5.272 1.00 95.81 73 GLU A C 1
ATOM 605 O O . GLU A 1 73 ? -4.199 0.428 4.526 1.00 95.81 73 GLU A O 1
ATOM 610 N N . GLU A 1 74 ? -3.114 -1.452 5.120 1.00 94.94 74 GLU A N 1
ATOM 611 C CA . GLU A 1 74 ? -3.700 -2.300 4.084 1.00 94.94 74 GLU A CA 1
ATOM 612 C C . GLU A 1 74 ? -5.222 -2.376 4.205 1.00 94.94 74 GLU A C 1
ATOM 614 O O . GLU A 1 74 ? -5.926 -2.231 3.206 1.00 94.94 74 GLU A O 1
ATOM 619 N N . LYS A 1 75 ? -5.742 -2.532 5.427 1.00 94.00 75 LYS A N 1
ATOM 620 C CA . LYS A 1 75 ? -7.183 -2.550 5.685 1.00 94.00 75 LYS A CA 1
ATOM 621 C C . LYS A 1 75 ? -7.847 -1.231 5.299 1.00 94.00 75 LYS A C 1
ATOM 623 O O . LYS A 1 75 ? -8.883 -1.242 4.644 1.00 94.00 75 LYS A O 1
ATOM 628 N N . TYR A 1 76 ? -7.256 -0.090 5.662 1.00 95.25 76 TYR A N 1
ATOM 629 C CA . TYR A 1 76 ? -7.798 1.218 5.276 1.00 95.25 76 TYR A CA 1
ATOM 630 C C . TYR A 1 76 ? -7.878 1.387 3.755 1.00 95.25 76 TYR A C 1
ATOM 632 O O . TYR A 1 76 ? -8.842 1.968 3.253 1.00 95.25 76 TYR A O 1
ATOM 640 N N . LEU A 1 77 ? -6.881 0.878 3.025 1.00 96.25 77 LEU A N 1
ATOM 641 C CA . LEU A 1 77 ? -6.872 0.876 1.564 1.00 96.25 77 LEU A CA 1
ATOM 642 C C . LEU A 1 77 ? -7.926 -0.079 0.999 1.00 96.25 77 LEU A C 1
ATOM 644 O O . LEU A 1 77 ? -8.720 0.339 0.159 1.00 96.25 77 LEU A O 1
ATOM 648 N N . HIS A 1 78 ? -7.994 -1.312 1.499 1.00 93.50 78 HIS A N 1
ATOM 649 C CA . HIS A 1 78 ? -9.025 -2.281 1.131 1.00 93.50 78 HIS A CA 1
ATOM 650 C C . HIS A 1 78 ? -10.433 -1.688 1.296 1.00 93.50 78 HIS A C 1
ATOM 652 O O . HIS A 1 78 ? -11.205 -1.627 0.337 1.00 93.50 78 HIS A O 1
ATOM 658 N N . ASP A 1 79 ? -10.734 -1.151 2.479 1.00 92.31 79 ASP A N 1
ATOM 659 C CA . ASP A 1 79 ? -12.034 -0.561 2.794 1.00 92.31 79 ASP A CA 1
ATOM 660 C C . ASP A 1 79 ? -12.338 0.663 1.922 1.00 92.31 79 ASP A C 1
ATOM 662 O O . ASP A 1 79 ? -13.492 0.881 1.545 1.00 92.31 79 ASP A O 1
ATOM 666 N N . TYR A 1 80 ? -11.322 1.454 1.566 1.00 94.31 80 TYR A N 1
ATOM 667 C CA . TYR A 1 80 ? -11.470 2.559 0.622 1.00 94.31 80 TYR A CA 1
ATOM 668 C C . TYR A 1 80 ? -11.926 2.069 -0.757 1.00 94.31 80 TYR A C 1
ATOM 670 O O . TYR A 1 80 ? -12.863 2.635 -1.324 1.00 94.31 80 TYR A O 1
ATOM 678 N N . PHE A 1 81 ? -11.308 1.012 -1.292 1.00 93.19 81 PHE A N 1
ATOM 679 C CA . PHE A 1 81 ? -11.669 0.474 -2.604 1.00 93.19 81 PHE A CA 1
ATOM 680 C C . PHE A 1 81 ? -13.040 -0.206 -2.603 1.00 93.19 81 PHE A C 1
ATOM 682 O O . PHE A 1 81 ? -13.800 -0.013 -3.554 1.00 93.19 81 PHE A O 1
ATOM 689 N N . GLU A 1 82 ? -13.367 -0.962 -1.555 1.00 89.38 82 GLU A N 1
ATOM 690 C CA . GLU A 1 82 ? -14.659 -1.648 -1.426 1.00 89.38 82 GLU A CA 1
ATOM 691 C C . GLU A 1 82 ? -15.821 -0.664 -1.267 1.00 89.38 82 GLU A C 1
ATOM 693 O O . GLU A 1 82 ? -16.904 -0.861 -1.818 1.00 89.38 82 GLU A O 1
ATOM 698 N N . ASN A 1 83 ? -15.595 0.448 -0.564 1.00 89.62 83 ASN A N 1
ATOM 699 C CA . ASN A 1 83 ? -16.630 1.451 -0.329 1.00 89.62 83 ASN A CA 1
ATOM 700 C C . ASN A 1 83 ? -16.606 2.610 -1.335 1.00 89.62 83 ASN A C 1
ATOM 702 O O . ASN A 1 83 ? -17.424 3.523 -1.213 1.00 89.62 83 ASN A O 1
ATOM 706 N N . TYR A 1 84 ? -15.717 2.594 -2.333 1.00 90.94 84 TYR A N 1
ATOM 707 C CA . TYR A 1 84 ? -15.468 3.732 -3.224 1.00 90.94 84 TYR A CA 1
ATOM 708 C C . TYR A 1 84 ? -16.734 4.244 -3.932 1.00 90.94 84 TYR A C 1
ATOM 710 O O . TYR A 1 84 ? -17.007 5.447 -3.945 1.00 90.94 84 TYR A O 1
ATOM 718 N N . SER A 1 85 ? -17.551 3.339 -4.485 1.00 88.25 85 SER A N 1
ATOM 719 C CA . SER A 1 85 ? -18.790 3.699 -5.191 1.00 88.25 85 SER A CA 1
ATOM 720 C C . SER A 1 85 ? -19.804 4.374 -4.269 1.00 88.25 85 SER A C 1
ATOM 722 O O . SER A 1 85 ? -20.369 5.413 -4.612 1.00 88.25 85 SER A O 1
ATOM 724 N N . THR A 1 86 ? -20.001 3.806 -3.080 1.00 86.31 86 THR A N 1
ATOM 725 C CA . THR A 1 86 ? -20.897 4.335 -2.046 1.00 86.31 86 THR A CA 1
ATOM 726 C C . THR A 1 86 ? -20.392 5.679 -1.535 1.00 86.31 86 THR A C 1
ATOM 728 O O . THR A 1 86 ? -21.166 6.619 -1.355 1.00 86.31 86 THR A O 1
ATOM 731 N N . PHE A 1 87 ? -19.078 5.796 -1.344 1.00 83.94 87 PHE A N 1
ATOM 732 C CA . PHE A 1 87 ? -18.431 7.016 -0.894 1.00 83.94 87 PHE A CA 1
ATOM 733 C C . PHE A 1 87 ? -18.672 8.162 -1.879 1.00 83.94 87 PHE A C 1
ATOM 735 O O . PHE A 1 87 ? -19.174 9.208 -1.478 1.00 83.94 87 PHE A O 1
ATOM 742 N N . ILE A 1 88 ? -18.427 7.951 -3.178 1.00 84.19 88 ILE A N 1
ATOM 743 C CA . ILE A 1 88 ? -18.657 8.962 -4.226 1.00 84.19 88 ILE A CA 1
ATOM 744 C C . ILE A 1 88 ? -20.104 9.447 -4.287 1.00 84.19 88 ILE A C 1
ATOM 746 O O . ILE A 1 88 ? -20.323 10.627 -4.589 1.00 84.19 88 ILE A O 1
ATOM 750 N N . GLN A 1 89 ? -21.071 8.552 -4.072 1.00 82.81 89 GLN A N 1
ATOM 751 C CA . GLN A 1 89 ? -22.497 8.884 -4.100 1.00 82.81 89 GLN A CA 1
ATOM 752 C C . GLN A 1 89 ? -22.893 9.762 -2.910 1.00 82.81 89 GLN A C 1
ATOM 754 O O . GLN A 1 89 ? -23.659 10.706 -3.079 1.00 82.81 89 GLN A O 1
ATOM 759 N N . ASN A 1 90 ? -22.322 9.499 -1.734 1.00 78.44 90 ASN A N 1
ATOM 760 C CA . ASN A 1 90 ? -22.665 10.195 -0.492 1.00 78.44 90 ASN A CA 1
ATOM 761 C C . ASN A 1 90 ? -21.824 11.455 -0.228 1.00 78.44 90 ASN A C 1
ATOM 763 O O . ASN A 1 90 ? -22.120 12.219 0.688 1.00 78.44 90 ASN A O 1
ATOM 767 N N . ILE A 1 91 ? -20.791 11.700 -1.036 1.00 76.75 91 ILE A N 1
ATOM 768 C CA . ILE A 1 91 ? -19.801 12.766 -0.828 1.00 76.75 91 ILE A CA 1
ATOM 769 C C . ILE A 1 91 ? -20.372 14.198 -0.919 1.00 76.75 91 ILE A C 1
ATOM 771 O O . ILE A 1 91 ? -19.666 15.163 -0.649 1.00 76.75 91 ILE A O 1
ATOM 775 N N . SER A 1 92 ? -21.640 14.364 -1.311 1.00 69.56 92 SER A N 1
ATOM 776 C CA . SER A 1 92 ? -22.321 15.665 -1.381 1.00 69.56 92 SER A CA 1
ATOM 777 C C . SER A 1 92 ? -22.818 16.193 -0.030 1.00 69.56 92 SER A C 1
ATOM 779 O O . SER A 1 92 ? -23.304 17.324 0.030 1.00 69.56 92 SER A O 1
ATOM 781 N N . ASP A 1 93 ? -22.730 15.399 1.040 1.00 72.00 93 ASP A N 1
ATOM 782 C CA . ASP A 1 93 ? -23.140 15.807 2.385 1.00 72.00 93 ASP A CA 1
ATOM 783 C C . ASP A 1 93 ? -22.136 16.809 2.992 1.00 72.00 93 ASP A C 1
ATOM 785 O O . ASP A 1 93 ? -21.040 16.452 3.437 1.00 72.00 93 ASP A O 1
ATOM 789 N N . LYS A 1 94 ? -22.512 18.095 2.987 1.00 69.56 94 LYS A N 1
ATOM 790 C CA . LYS A 1 94 ? -21.660 19.200 3.452 1.00 69.56 94 LYS A CA 1
ATOM 791 C C . LYS A 1 94 ? -21.399 19.167 4.958 1.00 69.56 94 LYS A C 1
ATOM 793 O O . LYS A 1 94 ? -20.362 19.677 5.375 1.00 69.56 94 LYS A O 1
ATOM 798 N N . GLU A 1 95 ? -22.279 18.570 5.762 1.00 74.88 95 GLU A N 1
ATOM 799 C CA . GLU A 1 95 ? -22.135 18.560 7.227 1.00 74.88 95 GLU A CA 1
ATOM 800 C C . GLU A 1 95 ? -20.939 17.717 7.688 1.00 74.88 95 GLU A C 1
ATOM 802 O O . GLU A 1 95 ? -20.363 17.970 8.743 1.00 74.88 95 GLU A O 1
ATOM 807 N N . LYS A 1 96 ? -20.509 16.752 6.867 1.00 81.19 96 LYS A N 1
ATOM 808 C CA . LYS A 1 96 ? -19.394 15.838 7.166 1.00 81.19 96 LYS A CA 1
ATOM 809 C C . LYS A 1 96 ? -18.125 16.140 6.373 1.00 81.19 96 LYS A C 1
ATOM 811 O O . LYS A 1 96 ? -17.179 15.352 6.419 1.00 81.19 96 LYS A O 1
ATOM 816 N N . LYS A 1 97 ? -18.076 17.277 5.667 1.00 85.56 97 LYS A N 1
ATOM 817 C CA . LYS A 1 97 ? -16.965 17.636 4.773 1.00 85.56 97 LYS A CA 1
ATOM 818 C C . LYS A 1 97 ? -15.601 17.524 5.456 1.00 85.56 97 LYS A C 1
ATOM 820 O O . LYS A 1 97 ? -14.701 16.916 4.890 1.00 85.56 97 LYS A O 1
ATOM 825 N N . GLU A 1 98 ? -15.445 18.070 6.661 1.00 87.62 98 GLU A N 1
ATOM 826 C CA . GLU A 1 98 ? -14.154 18.064 7.364 1.00 87.62 98 GLU A CA 1
ATOM 827 C C . GLU A 1 98 ? -13.662 16.640 7.667 1.00 87.62 98 GLU A C 1
ATOM 829 O O . GLU A 1 98 ? -12.513 16.308 7.377 1.00 87.62 98 GLU A O 1
ATOM 834 N N . ILE A 1 99 ? -14.553 15.774 8.157 1.00 89.50 99 ILE A N 1
ATOM 835 C CA . ILE A 1 99 ? -14.252 14.366 8.449 1.00 89.50 99 ILE A CA 1
ATOM 836 C C . ILE A 1 99 ? -13.855 13.631 7.163 1.00 89.50 99 ILE A C 1
ATOM 838 O O . ILE A 1 99 ? -12.873 12.888 7.148 1.00 89.50 99 ILE A O 1
ATOM 842 N N . TYR A 1 100 ? -14.579 13.864 6.064 1.00 89.50 100 TYR A N 1
ATOM 843 C CA . TYR A 1 100 ? -14.235 13.273 4.773 1.00 89.50 100 TYR A CA 1
ATOM 844 C C . TYR A 1 100 ? -12.886 13.760 4.253 1.00 89.50 100 TYR A C 1
ATOM 846 O O . TYR A 1 100 ? -12.094 12.945 3.788 1.00 89.50 100 TYR A O 1
ATOM 854 N N . CYS A 1 101 ? -12.585 15.051 4.375 1.00 91.12 101 CYS A N 1
ATOM 855 C CA . CYS A 1 101 ? -11.296 15.593 3.964 1.00 91.12 101 CYS A CA 1
ATOM 856 C C . CYS A 1 101 ? -10.134 14.987 4.761 1.00 91.12 101 CYS A C 1
ATOM 858 O O . CYS A 1 101 ? -9.136 14.596 4.160 1.00 91.12 101 CYS A O 1
ATOM 860 N N . GLN A 1 102 ? -10.272 14.838 6.083 1.00 92.50 102 GLN A N 1
ATOM 861 C CA . GLN A 1 102 ? -9.254 14.191 6.921 1.00 92.50 102 GLN A CA 1
ATOM 862 C C . GLN A 1 102 ? -9.044 12.721 6.536 1.00 92.50 102 GLN A C 1
ATOM 864 O O . GLN A 1 102 ? -7.906 12.270 6.396 1.00 92.50 102 GLN A O 1
ATOM 869 N N . TYR A 1 103 ? -10.137 11.984 6.312 1.00 93.31 103 TYR A N 1
ATOM 870 C CA . TYR A 1 103 ? -10.076 10.593 5.871 1.00 93.31 103 TYR A CA 1
ATOM 871 C C . TYR A 1 103 ? -9.382 10.456 4.509 1.00 93.31 103 TYR A C 1
ATOM 873 O O . TYR A 1 103 ? -8.458 9.659 4.366 1.00 93.31 103 TYR A O 1
ATOM 881 N N . ILE A 1 104 ? -9.770 11.260 3.515 1.00 93.25 104 ILE A N 1
ATOM 882 C CA . ILE A 1 104 ? -9.184 11.182 2.171 1.00 93.25 104 ILE A CA 1
ATOM 883 C C . ILE A 1 104 ? -7.721 11.638 2.175 1.00 93.25 104 ILE A C 1
ATOM 885 O O . ILE A 1 104 ? -6.921 11.057 1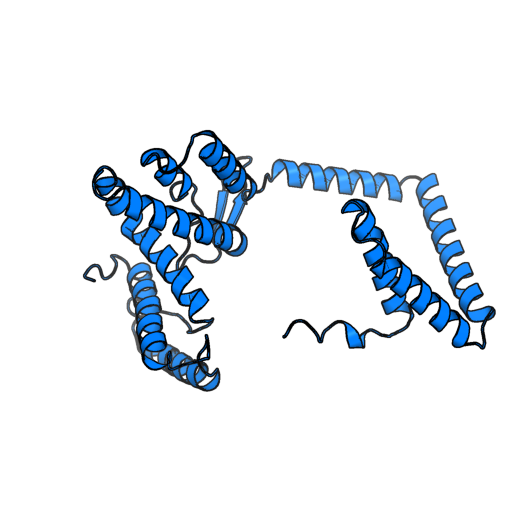.450 1.00 93.25 104 ILE A O 1
ATOM 889 N N . ASP A 1 105 ? -7.331 12.627 2.984 1.00 93.50 105 ASP A N 1
ATOM 890 C CA . ASP A 1 105 ? -5.919 13.020 3.117 1.00 93.50 105 ASP A CA 1
ATOM 891 C C . ASP A 1 105 ? -5.066 11.868 3.672 1.00 93.50 105 ASP A C 1
ATOM 893 O O . ASP A 1 105 ? -3.981 11.575 3.156 1.00 93.50 105 ASP A O 1
ATOM 897 N N . TYR A 1 106 ? -5.583 11.151 4.674 1.00 95.69 106 TYR A N 1
ATOM 898 C CA . TYR A 1 106 ? -4.940 9.946 5.190 1.00 95.69 106 TYR A CA 1
ATOM 899 C C . TYR A 1 106 ? -4.829 8.856 4.114 1.00 95.69 106 TYR A C 1
ATOM 901 O O . TYR A 1 106 ? -3.726 8.368 3.850 1.00 95.69 106 TYR A O 1
ATOM 909 N N . ILE A 1 107 ? -5.925 8.551 3.409 1.00 96.69 107 ILE A N 1
ATOM 910 C CA . ILE A 1 107 ? -5.913 7.604 2.285 1.00 96.69 107 ILE A CA 1
ATOM 911 C C . ILE A 1 107 ? -4.950 8.057 1.183 1.00 96.69 107 ILE A C 1
ATOM 913 O O . ILE A 1 107 ? -4.224 7.231 0.646 1.00 96.69 107 ILE A O 1
ATOM 917 N N . SER A 1 108 ? -4.861 9.352 0.868 1.00 95.12 108 SER A N 1
ATOM 918 C CA . SER A 1 108 ? -3.928 9.892 -0.129 1.00 95.12 108 SER A CA 1
ATOM 919 C C . SER A 1 108 ? -2.480 9.564 0.231 1.00 95.12 108 SER A C 1
ATOM 921 O O . SER A 1 108 ? -1.706 9.112 -0.620 1.00 95.12 108 SER A O 1
ATOM 923 N N . LYS A 1 109 ? -2.097 9.738 1.501 1.00 95.12 109 LYS A N 1
ATOM 924 C CA . LYS A 1 109 ? -0.755 9.390 1.996 1.00 95.12 109 LYS A CA 1
ATOM 925 C C . LYS A 1 109 ? -0.466 7.898 1.831 1.00 95.12 109 LYS A C 1
ATOM 927 O O . LYS A 1 109 ? 0.582 7.557 1.275 1.00 95.12 109 LYS A O 1
ATOM 932 N N . LEU A 1 110 ? -1.397 7.035 2.239 1.00 97.31 110 LEU A N 1
ATOM 933 C CA . LEU A 1 110 ? -1.271 5.584 2.072 1.00 97.31 110 LEU A CA 1
ATOM 934 C C . LEU A 1 110 ? -1.198 5.192 0.594 1.00 97.31 110 LEU A C 1
ATOM 936 O O . LEU A 1 110 ? -0.299 4.460 0.187 1.00 97.31 110 LEU A O 1
ATOM 940 N N . TYR A 1 111 ? -2.068 5.755 -0.240 1.00 96.44 111 TYR A N 1
ATOM 941 C CA . TYR A 1 111 ? -2.107 5.481 -1.670 1.00 96.44 111 TYR A CA 1
ATOM 942 C C . TYR A 1 111 ? -0.769 5.814 -2.325 1.00 96.44 111 TYR A C 1
ATOM 944 O O . TYR A 1 111 ? -0.229 4.999 -3.061 1.00 96.44 111 TYR A O 1
ATOM 952 N N . LYS A 1 112 ? -0.162 6.965 -2.011 1.00 94.25 112 LYS A N 1
ATOM 953 C CA . LYS A 1 112 ? 1.168 7.339 -2.527 1.00 94.25 112 LYS A CA 1
ATOM 954 C C . LYS A 1 112 ? 2.271 6.366 -2.090 1.00 94.25 112 LYS A C 1
ATOM 956 O O . LYS A 1 112 ? 3.182 6.105 -2.877 1.00 94.25 112 LYS A O 1
ATOM 961 N N . LYS A 1 113 ? 2.211 5.847 -0.857 1.00 95.38 113 LYS A N 1
ATOM 962 C CA . LYS A 1 113 ? 3.150 4.831 -0.345 1.00 95.38 113 LYS A CA 1
ATOM 963 C C . LYS A 1 113 ? 3.008 3.530 -1.137 1.00 95.38 113 LYS A C 1
ATOM 965 O O . LYS A 1 113 ? 3.981 3.078 -1.737 1.00 95.38 113 LYS A O 1
ATOM 970 N N . TYR A 1 114 ? 1.799 2.978 -1.202 1.00 95.88 114 TYR A N 1
ATOM 971 C CA . TYR A 1 114 ? 1.555 1.676 -1.822 1.00 95.88 114 TYR A CA 1
ATOM 972 C C . TYR A 1 114 ? 1.543 1.713 -3.347 1.00 95.88 114 TYR A C 1
ATOM 974 O O . TYR A 1 114 ? 1.924 0.728 -3.959 1.00 95.88 114 TYR A O 1
ATOM 982 N N . MET A 1 115 ? 1.271 2.848 -3.989 1.00 94.62 115 MET A N 1
ATOM 983 C CA . MET A 1 115 ? 1.439 2.988 -5.439 1.00 94.62 115 MET A CA 1
ATOM 984 C C . MET A 1 115 ? 2.891 2.718 -5.868 1.00 94.62 115 MET A C 1
ATOM 986 O O . MET A 1 115 ? 3.124 2.147 -6.926 1.00 94.62 115 MET A O 1
ATOM 990 N N . LYS A 1 116 ? 3.882 3.074 -5.038 1.00 91.94 116 LYS A N 1
ATOM 991 C CA . LYS A 1 116 ? 5.302 2.792 -5.321 1.00 91.94 116 LYS A CA 1
ATOM 992 C C . LYS A 1 116 ? 5.675 1.324 -5.128 1.00 91.94 116 LYS A C 1
ATOM 994 O O . LYS A 1 116 ? 6.605 0.854 -5.773 1.00 91.94 116 LYS A O 1
ATOM 999 N N . LEU A 1 117 ? 5.000 0.636 -4.209 1.00 92.62 117 LEU A N 1
ATOM 1000 C CA . LEU A 1 117 ? 5.307 -0.746 -3.825 1.00 92.62 117 LEU A CA 1
ATOM 1001 C C . LEU A 1 117 ? 4.522 -1.759 -4.666 1.00 92.62 117 LEU A C 1
ATOM 1003 O O . LEU A 1 117 ? 5.049 -2.794 -5.053 1.00 92.62 117 LEU A O 1
ATOM 1007 N N . CYS A 1 118 ? 3.268 -1.436 -4.965 1.00 95.19 118 CYS A N 1
ATOM 1008 C CA . CYS A 1 118 ? 2.279 -2.351 -5.511 1.00 95.19 118 CYS A CA 1
ATOM 1009 C C . CYS A 1 118 ? 1.946 -2.093 -6.978 1.00 95.19 118 CYS A C 1
ATOM 1011 O O . CYS A 1 118 ? 1.220 -2.893 -7.561 1.00 95.19 118 CYS A O 1
ATOM 1013 N N . CYS A 1 119 ? 2.452 -1.015 -7.587 1.00 94.25 119 CYS A N 1
ATOM 1014 C CA . CYS A 1 119 ? 2.111 -0.665 -8.962 1.00 94.25 119 CYS A CA 1
ATOM 1015 C C . CYS A 1 119 ? 3.341 -0.422 -9.824 1.00 94.25 119 CYS A C 1
ATOM 1017 O O . CYS A 1 119 ? 4.270 0.297 -9.461 1.00 94.25 119 CYS A O 1
ATOM 1019 N N . THR A 1 120 ? 3.306 -0.963 -11.036 1.00 91.88 120 THR A N 1
ATOM 1020 C CA . THR A 1 120 ? 4.211 -0.563 -12.115 1.00 91.88 120 THR A CA 1
ATOM 1021 C C . THR A 1 120 ? 3.371 -0.024 -13.257 1.00 91.88 120 THR A C 1
ATOM 1023 O O . THR A 1 120 ? 2.785 -0.785 -14.023 1.00 91.88 120 THR A O 1
ATOM 1026 N N . CYS A 1 121 ? 3.274 1.302 -13.322 1.00 90.56 121 CYS A N 1
ATOM 1027 C CA . CYS A 1 121 ? 2.392 2.006 -14.241 1.00 90.56 121 CYS A CA 1
ATOM 1028 C C . CYS A 1 121 ? 3.175 2.740 -15.319 1.00 90.56 121 CYS A C 1
ATOM 1030 O O . CYS A 1 121 ? 4.142 3.434 -15.011 1.00 90.56 121 CYS A O 1
ATOM 1032 N N . TYR A 1 122 ? 2.696 2.652 -16.555 1.00 88.56 122 TYR A N 1
ATOM 1033 C CA . TYR A 1 122 ? 3.234 3.338 -17.717 1.00 88.56 122 TYR A CA 1
ATOM 1034 C C . TYR A 1 122 ? 2.202 4.299 -18.295 1.00 88.56 122 TYR A C 1
ATOM 1036 O O . TYR A 1 122 ? 1.029 3.954 -18.360 1.00 88.56 122 TYR A O 1
ATOM 1044 N N . SER A 1 123 ? 2.617 5.499 -18.703 1.00 87.62 123 SER A N 1
ATOM 1045 C CA . SER A 1 123 ? 1.721 6.511 -19.293 1.00 87.62 123 SER A CA 1
ATOM 1046 C C . SER A 1 123 ? 1.669 6.492 -20.822 1.00 87.62 123 SER A C 1
ATOM 1048 O O . SER A 1 123 ? 0.734 7.041 -21.403 1.00 87.62 123 SER A O 1
ATOM 1050 N N . ARG A 1 124 ? 2.670 5.894 -21.479 1.00 81.25 124 ARG A N 1
ATOM 1051 C CA . ARG A 1 124 ? 2.803 5.831 -22.942 1.00 81.25 124 ARG A CA 1
ATOM 1052 C C . ARG A 1 124 ? 3.193 4.421 -23.391 1.00 81.25 124 ARG A C 1
ATOM 1054 O O . ARG A 1 124 ? 3.983 3.786 -22.692 1.00 81.25 124 ARG A O 1
ATOM 1061 N N . PRO A 1 125 ? 2.723 3.942 -24.560 1.00 76.06 125 PRO A N 1
ATOM 1062 C CA . PRO A 1 125 ? 1.842 4.626 -25.523 1.00 76.06 125 PRO A CA 1
ATOM 1063 C C . PRO A 1 125 ? 0.401 4.826 -25.025 1.00 76.06 125 PRO A C 1
ATOM 1065 O O . PRO A 1 125 ? -0.241 5.792 -25.416 1.00 76.06 125 PRO A O 1
ATOM 1068 N N . GLU A 1 126 ? -0.055 3.987 -24.099 1.00 85.81 126 GLU A N 1
ATOM 1069 C CA . GLU A 1 126 ? -1.324 4.118 -23.382 1.00 85.81 126 GLU A CA 1
ATOM 1070 C C . GLU A 1 126 ? -1.087 3.872 -21.891 1.00 85.81 126 GLU A C 1
ATOM 1072 O O . GLU A 1 126 ? -0.035 3.353 -21.499 1.00 85.81 126 GLU A O 1
ATOM 1077 N N . TYR A 1 127 ? -2.057 4.254 -21.059 1.00 87.31 127 TYR A N 1
ATO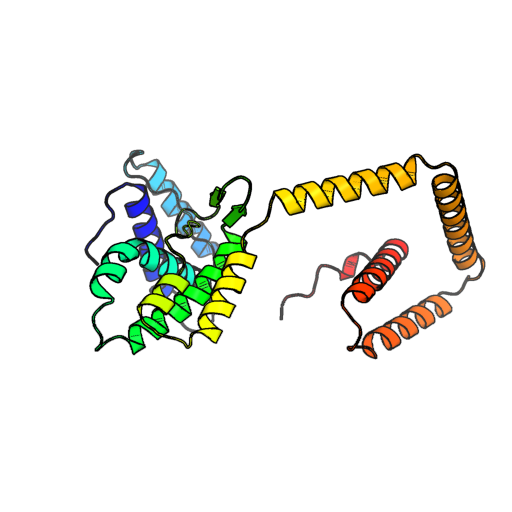M 1078 C CA . TYR A 1 127 ? -1.959 4.008 -19.629 1.00 87.31 127 TYR A CA 1
ATOM 1079 C C . TYR A 1 127 ? -2.156 2.522 -19.317 1.00 87.31 127 TYR A C 1
ATOM 1081 O O . TYR A 1 127 ? -3.250 1.989 -19.490 1.00 87.31 127 TYR A O 1
ATOM 1089 N N . VAL A 1 128 ? -1.103 1.869 -18.830 1.00 89.75 128 VAL A N 1
ATOM 1090 C CA . VAL A 1 128 ? -1.111 0.451 -18.444 1.00 89.75 128 VAL A CA 1
ATOM 1091 C C . VAL A 1 128 ? -0.465 0.314 -17.076 1.00 89.75 128 VAL A C 1
ATOM 1093 O O . VAL A 1 128 ? 0.605 0.870 -16.849 1.00 89.75 128 VAL A O 1
ATOM 1096 N N . CYS A 1 129 ? -1.077 -0.453 -16.178 1.00 90.81 129 CYS A N 1
ATOM 1097 C CA . CYS A 1 129 ? -0.506 -0.765 -14.872 1.00 90.81 129 CYS A CA 1
ATOM 1098 C C . CYS A 1 129 ? -0.487 -2.261 -14.621 1.00 90.81 129 CYS A C 1
ATOM 1100 O O . CYS A 1 129 ? -1.438 -2.965 -14.948 1.00 90.81 129 CYS A O 1
ATOM 1102 N N . VAL A 1 130 ? 0.586 -2.710 -13.981 1.00 90.81 130 VAL A N 1
ATOM 1103 C CA . VAL A 1 130 ? 0.678 -4.037 -13.380 1.00 90.81 130 VAL A CA 1
ATOM 1104 C C . VAL A 1 130 ? 0.494 -3.888 -11.876 1.00 90.81 130 VAL A C 1
ATOM 1106 O O . VAL A 1 130 ? 1.196 -3.085 -11.254 1.00 90.81 130 VAL A O 1
ATOM 1109 N N . GLU A 1 131 ? -0.457 -4.640 -11.323 1.00 93.50 131 GLU A N 1
ATOM 1110 C CA . GLU A 1 131 ? -0.757 -4.684 -9.890 1.00 93.50 131 GLU A CA 1
ATOM 1111 C C . GLU A 1 131 ? -0.020 -5.859 -9.237 1.00 93.50 131 GLU A C 1
ATOM 1113 O O . GLU A 1 131 ? -0.155 -7.004 -9.667 1.00 93.50 131 GLU A O 1
ATOM 1118 N N . HIS A 1 132 ? 0.744 -5.579 -8.183 1.00 92.38 132 HIS A N 1
ATOM 1119 C CA . HIS A 1 132 ? 1.507 -6.577 -7.421 1.00 92.38 132 HIS A CA 1
ATOM 1120 C C . HIS A 1 132 ? 0.842 -6.941 -6.088 1.00 92.38 132 HIS A C 1
ATOM 1122 O O . HIS A 1 132 ? 1.171 -7.967 -5.499 1.00 92.38 132 HIS A O 1
ATOM 1128 N N . CYS A 1 133 ? -0.121 -6.132 -5.630 1.00 91.94 133 CYS A N 1
ATOM 1129 C CA . CYS A 1 133 ? -0.843 -6.320 -4.365 1.00 91.94 133 CYS A CA 1
ATOM 1130 C C . CYS A 1 133 ? -2.374 -6.362 -4.564 1.00 91.94 133 CYS A C 1
ATOM 1132 O O . CYS A 1 133 ? -3.096 -5.592 -3.924 1.00 91.94 133 CYS A O 1
ATOM 1134 N N . PRO A 1 134 ? -2.906 -7.251 -5.425 1.00 87.75 134 PRO A N 1
ATOM 1135 C CA . PRO A 1 134 ? -4.323 -7.233 -5.813 1.00 87.75 134 PRO A CA 1
ATOM 1136 C C . PRO A 1 134 ? -5.293 -7.509 -4.653 1.00 87.75 134 PRO A C 1
ATOM 1138 O O . PRO A 1 134 ? -6.487 -7.264 -4.775 1.00 87.75 134 PRO A O 1
ATOM 1141 N N . LYS A 1 135 ? -4.794 -8.006 -3.512 1.00 84.69 135 LYS A N 1
ATOM 1142 C CA . LYS A 1 135 ? -5.609 -8.305 -2.324 1.00 84.69 135 LYS A CA 1
ATOM 1143 C C . LYS A 1 135 ? -6.216 -7.057 -1.677 1.00 84.69 135 LYS A C 1
ATOM 1145 O O . LYS A 1 135 ? -7.304 -7.144 -1.117 1.00 84.69 135 LYS A O 1
ATOM 1150 N N . PHE A 1 136 ? -5.520 -5.920 -1.739 1.00 90.81 136 PHE A N 1
ATOM 1151 C CA . PHE A 1 136 ? -5.929 -4.702 -1.027 1.00 90.81 136 PHE A CA 1
ATOM 1152 C C . PHE A 1 136 ? -5.654 -3.403 -1.772 1.00 90.81 136 PHE A C 1
ATOM 1154 O O . PHE A 1 136 ? -6.082 -2.346 -1.313 1.00 90.81 136 PHE A O 1
ATOM 1161 N N . PHE A 1 137 ? -4.936 -3.450 -2.896 1.00 94.00 137 PHE A N 1
ATOM 1162 C CA . PHE A 1 137 ? -4.556 -2.257 -3.636 1.00 94.00 137 PHE A CA 1
ATOM 1163 C C . PHE A 1 137 ? -4.976 -2.331 -5.097 1.00 94.00 137 PHE A C 1
ATOM 1165 O O . PHE A 1 137 ? -4.713 -3.327 -5.764 1.00 94.00 137 PHE A O 1
ATOM 1172 N N . LYS A 1 138 ? -5.570 -1.243 -5.602 1.00 94.75 138 LYS A N 1
ATOM 1173 C CA . LYS A 1 138 ? -5.913 -1.064 -7.020 1.00 94.75 138 LYS A CA 1
ATOM 1174 C C . LYS A 1 138 ? -5.098 0.097 -7.585 1.00 94.75 138 LYS A C 1
ATOM 1176 O O . LYS A 1 138 ? -5.096 1.185 -7.018 1.00 94.75 138 LYS A O 1
ATOM 1181 N N . CYS A 1 139 ? -4.424 -0.113 -8.712 1.00 94.06 139 CYS A N 1
ATOM 1182 C CA . CYS A 1 139 ? -3.512 0.867 -9.314 1.00 94.06 139 CYS A CA 1
ATOM 1183 C C . CYS A 1 139 ? -4.213 1.851 -10.262 1.00 94.06 139 CYS A C 1
ATOM 1185 O O . CYS A 1 139 ? -3.640 2.879 -10.619 1.00 94.06 139 CYS A O 1
ATOM 1187 N N . ASN A 1 140 ? -5.438 1.539 -10.692 1.00 91.56 140 ASN A N 1
ATOM 1188 C CA . ASN A 1 140 ? -6.183 2.321 -11.678 1.00 91.56 140 ASN A CA 1
ATOM 1189 C C . ASN A 1 140 ? -6.389 3.787 -11.232 1.00 91.56 140 ASN A C 1
ATOM 1191 O O . ASN A 1 140 ? -6.871 4.040 -10.126 1.00 91.56 140 ASN A O 1
ATOM 1195 N N . LYS A 1 141 ? -6.104 4.743 -12.135 1.00 90.44 141 LYS A N 1
ATOM 1196 C CA . LYS A 1 141 ? -6.314 6.193 -11.939 1.00 90.44 141 LYS A CA 1
ATOM 1197 C C . LYS A 1 141 ? -7.689 6.558 -11.399 1.00 90.44 141 LYS A C 1
ATOM 1199 O O . LYS A 1 141 ? -7.788 7.525 -10.656 1.00 90.44 141 LYS A O 1
ATOM 1204 N N . GLN A 1 142 ? -8.730 5.796 -11.735 1.00 90.69 142 GLN A N 1
ATOM 1205 C CA . GLN A 1 142 ? -10.085 6.082 -11.266 1.00 90.69 142 GLN A CA 1
ATOM 1206 C C . GLN A 1 142 ? -10.200 6.113 -9.740 1.00 90.69 142 GLN A C 1
ATOM 1208 O O . GLN A 1 142 ? -11.125 6.722 -9.234 1.00 90.69 142 GLN A O 1
ATOM 1213 N N . TYR A 1 143 ? -9.292 5.461 -9.008 1.00 93.00 143 TYR A N 1
ATOM 1214 C CA . TYR A 1 143 ? -9.304 5.436 -7.548 1.00 93.00 143 TYR A CA 1
ATOM 1215 C C . TYR A 1 143 ? -8.379 6.475 -6.916 1.00 93.00 143 TYR A C 1
ATOM 1217 O O . TYR A 1 143 ? -8.162 6.432 -5.705 1.00 93.00 143 TYR A O 1
ATOM 1225 N N . PHE A 1 144 ? -7.810 7.403 -7.689 1.00 92.69 144 PHE A N 1
ATOM 1226 C CA . PHE A 1 144 ? -6.882 8.383 -7.143 1.00 92.69 144 PHE A CA 1
ATOM 1227 C C . PHE A 1 144 ? -7.594 9.301 -6.133 1.00 92.69 144 PHE A C 1
ATOM 1229 O O . PHE A 1 144 ? -8.546 9.998 -6.492 1.00 92.69 144 PHE A O 1
ATOM 1236 N N . PRO A 1 145 ? -7.120 9.369 -4.872 1.00 92.50 145 PRO A N 1
ATOM 1237 C CA . PRO A 1 145 ? -7.774 10.169 -3.832 1.00 92.50 145 PRO A CA 1
ATOM 1238 C C . PRO A 1 145 ? -7.831 11.671 -4.146 1.00 92.50 145 PRO A C 1
ATOM 1240 O O . PRO A 1 145 ? -8.708 12.373 -3.644 1.00 92.50 145 PRO A O 1
ATOM 1243 N N . ILE A 1 146 ? -6.935 12.172 -5.008 1.00 90.25 146 ILE A N 1
ATOM 1244 C CA . ILE A 1 146 ? -6.901 13.583 -5.423 1.00 90.25 146 ILE A CA 1
ATOM 1245 C C . ILE A 1 146 ? -8.200 14.040 -6.094 1.00 90.25 146 ILE A C 1
ATOM 1247 O O . ILE A 1 146 ? -8.630 15.175 -5.884 1.00 90.25 146 ILE A O 1
ATOM 1251 N N . ASP A 1 147 ? -8.864 13.157 -6.843 1.00 88.12 147 ASP A N 1
ATOM 1252 C CA . ASP A 1 147 ? -10.120 13.490 -7.515 1.00 88.12 147 ASP A CA 1
ATOM 1253 C C . ASP A 1 147 ? -11.243 13.714 -6.490 1.00 88.12 147 ASP A C 1
ATOM 1255 O O . ASP A 1 147 ? -12.082 14.604 -6.654 1.00 88.12 147 ASP A O 1
ATOM 1259 N N . LEU A 1 148 ? -11.214 12.971 -5.377 1.00 89.69 148 LEU A N 1
ATOM 1260 C CA . LEU A 1 148 ? -12.142 13.145 -4.259 1.00 89.69 148 LEU A CA 1
ATOM 1261 C C . LEU A 1 148 ? -11.837 14.417 -3.459 1.00 89.69 148 LEU A C 1
ATOM 1263 O O . LEU A 1 148 ? -12.766 15.153 -3.126 1.00 89.69 148 LEU A O 1
ATOM 1267 N N . LEU A 1 149 ? -10.556 14.713 -3.198 1.00 88.81 149 LEU A N 1
ATOM 1268 C CA . LEU A 1 149 ? -10.137 15.956 -2.530 1.00 88.81 149 LEU A CA 1
ATOM 1269 C C . LEU A 1 149 ? -10.569 17.195 -3.317 1.00 88.81 149 LEU A C 1
ATOM 1271 O O . LEU A 1 149 ? -11.030 18.173 -2.727 1.00 88.81 149 LEU A O 1
ATOM 1275 N N . HIS A 1 150 ? -10.449 17.140 -4.646 1.00 87.38 150 HIS A N 1
ATOM 1276 C CA . HIS A 1 150 ? -10.916 18.198 -5.533 1.00 87.38 150 HIS A CA 1
ATOM 1277 C C . HIS A 1 150 ? -12.445 18.314 -5.506 1.00 87.38 150 HIS A C 1
ATOM 1279 O O . HIS A 1 150 ? -12.969 19.412 -5.339 1.00 87.38 150 HIS A O 1
ATOM 1285 N N . LYS A 1 151 ? -13.175 17.193 -5.615 1.00 86.75 151 LYS A N 1
ATOM 1286 C CA . LYS A 1 151 ? -14.650 17.178 -5.593 1.00 86.75 151 LYS A CA 1
ATOM 1287 C C . LYS A 1 151 ? -15.236 17.735 -4.289 1.00 86.75 151 LYS A C 1
ATOM 1289 O O . LYS A 1 151 ? -16.302 18.342 -4.319 1.00 86.75 151 LYS A O 1
ATOM 1294 N N . LEU A 1 152 ? -14.556 17.530 -3.163 1.00 87.56 152 LEU A N 1
ATOM 1295 C CA . LEU A 1 152 ? -14.960 18.045 -1.852 1.00 87.56 152 LEU A CA 1
ATOM 1296 C C . LEU A 1 152 ? -14.453 19.455 -1.544 1.00 87.56 152 LEU A C 1
ATOM 1298 O O . LEU A 1 152 ? -14.832 20.009 -0.512 1.00 87.56 152 LEU A O 1
ATOM 1302 N N . GLU A 1 153 ? -13.605 20.036 -2.396 1.00 87.38 153 GLU A N 1
ATOM 1303 C CA . GLU A 1 153 ? -12.928 21.313 -2.139 1.00 87.38 153 GLU A CA 1
ATOM 1304 C C . GLU A 1 153 ? -12.205 21.297 -0.776 1.00 87.38 153 GLU A C 1
ATOM 1306 O O . GLU A 1 153 ? -12.385 22.195 0.053 1.00 87.38 153 GLU A O 1
ATOM 1311 N N . CYS A 1 154 ? -11.463 20.220 -0.496 1.00 88.06 154 CYS A N 1
ATOM 1312 C CA . CYS A 1 154 ? -10.762 20.041 0.781 1.00 88.06 154 CYS A CA 1
ATOM 1313 C C . CYS A 1 154 ? -9.562 20.979 0.935 1.00 88.06 154 CYS A C 1
ATOM 1315 O O . CYS A 1 154 ? -9.279 21.438 2.037 1.00 88.06 154 CYS A O 1
ATOM 1317 N N . ASN A 1 155 ? -8.882 21.267 -0.177 1.00 86.38 155 ASN A N 1
ATOM 1318 C CA . ASN A 1 155 ? -7.660 22.061 -0.237 1.00 86.38 155 ASN A CA 1
ATOM 1319 C C . ASN A 1 155 ? -7.801 23.171 -1.286 1.00 86.38 155 ASN A C 1
ATOM 1321 O O . ASN A 1 155 ? -8.646 23.095 -2.180 1.00 86.38 155 ASN A O 1
ATOM 1325 N N . ASP A 1 156 ? -6.936 24.182 -1.213 1.00 89.25 156 ASP A N 1
ATOM 1326 C CA . ASP A 1 156 ? -6.853 25.208 -2.248 1.00 89.25 156 ASP A CA 1
ATOM 1327 C C . ASP A 1 156 ? -6.354 24.636 -3.596 1.00 89.25 156 ASP A C 1
ATOM 1329 O O . ASP A 1 156 ? -5.674 23.606 -3.667 1.00 89.25 156 ASP A O 1
ATOM 1333 N N . ASN A 1 157 ? -6.660 25.341 -4.688 1.00 87.06 157 ASN A N 1
ATOM 1334 C CA . ASN A 1 157 ? -6.324 24.909 -6.049 1.00 87.06 157 ASN A CA 1
ATOM 1335 C C . ASN A 1 157 ? -4.814 24.724 -6.289 1.00 87.06 157 ASN A C 1
ATOM 1337 O O . ASN A 1 157 ? -4.422 23.906 -7.125 1.00 87.06 157 ASN A O 1
ATOM 1341 N N . VAL A 1 158 ? -3.956 25.476 -5.589 1.00 88.19 158 VAL A N 1
ATOM 1342 C CA . VAL A 1 158 ? -2.495 25.375 -5.734 1.00 88.19 158 VAL A CA 1
ATOM 1343 C C . VAL A 1 158 ? -2.008 24.068 -5.112 1.00 88.19 158 VAL A C 1
ATOM 1345 O O . VAL A 1 158 ? -1.252 23.324 -5.743 1.00 88.19 158 VAL A O 1
ATOM 1348 N N . SER A 1 159 ? -2.496 23.753 -3.914 1.00 88.19 159 SER A N 1
ATOM 1349 C CA . SER A 1 159 ? -2.220 22.507 -3.202 1.00 88.19 159 SER A CA 1
ATOM 1350 C C . SER A 1 159 ? -2.693 21.283 -3.995 1.00 88.19 159 SER A C 1
ATOM 1352 O O . SER A 1 159 ? -1.919 20.343 -4.188 1.00 88.19 159 SER A O 1
ATOM 1354 N N . LEU A 1 160 ? -3.909 21.326 -4.553 1.00 88.44 160 LEU A N 1
ATOM 1355 C CA . LEU A 1 160 ? -4.453 20.242 -5.383 1.00 88.44 160 LEU A CA 1
ATOM 1356 C C . LEU A 1 160 ? -3.636 20.014 -6.662 1.00 88.44 160 LEU A C 1
ATOM 1358 O O . LEU A 1 160 ? -3.368 18.872 -7.037 1.00 88.44 160 LEU A O 1
ATOM 1362 N N . LYS A 1 161 ? -3.186 21.088 -7.324 1.00 88.56 161 LYS A N 1
ATOM 1363 C CA . LYS A 1 161 ? -2.334 20.975 -8.517 1.00 88.56 161 LYS A CA 1
ATOM 1364 C C . LYS A 1 161 ? -1.007 20.288 -8.196 1.00 88.56 161 LYS A C 1
ATOM 1366 O O . LYS A 1 161 ? -0.609 19.367 -8.907 1.00 88.56 161 LYS A O 1
ATOM 1371 N N . LYS A 1 162 ? -0.352 20.697 -7.107 1.00 89.25 162 LYS A N 1
ATOM 1372 C CA . LYS A 1 162 ? 0.904 20.090 -6.646 1.00 89.25 162 LYS A CA 1
ATOM 1373 C C . LYS A 1 162 ? 0.724 18.612 -6.305 1.00 89.25 162 LYS A C 1
ATOM 1375 O O . LYS A 1 162 ? 1.592 17.791 -6.593 1.00 89.25 162 LYS A O 1
ATOM 1380 N N . GLU A 1 163 ? -0.395 18.260 -5.683 1.00 88.06 163 GLU A N 1
ATOM 1381 C CA . GLU A 1 163 ? -0.688 16.873 -5.349 1.00 88.06 163 GLU A CA 1
ATOM 1382 C C . GLU A 1 163 ? -0.945 16.029 -6.601 1.00 88.06 163 GLU A C 1
ATOM 1384 O O . GLU A 1 163 ? -0.378 14.945 -6.724 1.00 88.06 163 GLU A O 1
ATOM 1389 N N . LYS A 1 164 ? -1.680 16.558 -7.584 1.00 88.75 164 LYS A N 1
ATOM 1390 C CA . LYS A 1 164 ? -1.859 15.910 -8.889 1.00 88.75 164 LYS A CA 1
ATOM 1391 C C . LYS A 1 164 ? -0.527 15.655 -9.601 1.00 88.75 164 LYS A C 1
ATOM 1393 O O . LYS A 1 164 ? -0.305 14.556 -10.101 1.00 88.75 164 LYS A O 1
ATOM 1398 N N . GLU A 1 165 ? 0.377 16.635 -9.611 1.00 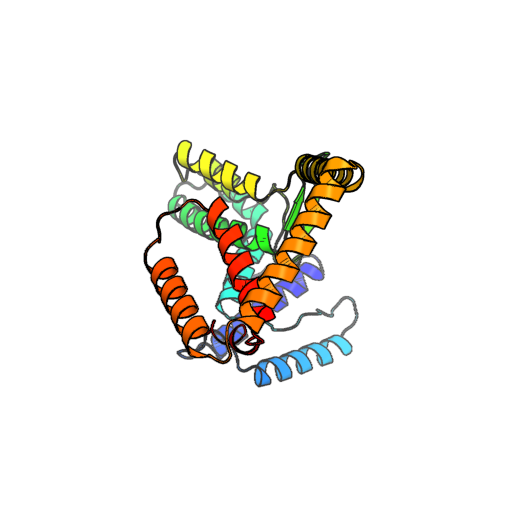89.69 165 GLU A N 1
ATOM 1399 C CA . GLU A 1 165 ? 1.731 16.477 -10.166 1.00 89.69 165 GLU A CA 1
ATOM 1400 C C . GLU A 1 165 ? 2.524 15.379 -9.436 1.00 89.69 165 GLU A C 1
ATOM 1402 O O . GLU A 1 165 ? 3.221 14.589 -10.073 1.00 89.69 165 GLU A O 1
ATOM 1407 N N . ASN A 1 166 ? 2.374 15.274 -8.112 1.00 89.56 166 ASN A N 1
ATOM 1408 C CA . ASN A 1 166 ? 2.996 14.212 -7.321 1.00 89.56 166 ASN A CA 1
ATOM 1409 C C . ASN A 1 166 ? 2.460 12.827 -7.721 1.00 89.56 166 ASN A C 1
ATOM 1411 O O . ASN A 1 166 ? 3.258 11.934 -7.989 1.00 89.56 166 ASN A O 1
ATOM 1415 N N . PHE A 1 167 ? 1.140 12.658 -7.855 1.00 88.19 167 PHE A N 1
ATOM 1416 C CA . PHE A 1 167 ? 0.543 11.400 -8.325 1.00 88.19 167 PHE A CA 1
ATOM 1417 C C . PHE A 1 167 ? 1.003 11.017 -9.737 1.00 88.19 167 PHE A C 1
ATOM 1419 O O . PHE A 1 167 ? 1.372 9.867 -9.965 1.00 88.19 167 PHE A O 1
ATOM 1426 N N . GLU A 1 168 ? 1.046 11.965 -10.675 1.00 87.38 168 GLU A N 1
ATOM 1427 C CA . GLU A 1 168 ? 1.527 11.690 -12.037 1.00 87.38 168 GLU A CA 1
ATOM 1428 C C . GLU A 1 168 ? 3.021 11.325 -12.063 1.00 87.38 168 GLU A C 1
ATOM 1430 O O . GLU A 1 168 ? 3.436 10.516 -12.889 1.00 87.38 168 GLU A O 1
ATOM 1435 N N . SER A 1 169 ? 3.825 11.832 -11.120 1.00 88.19 169 SER A N 1
ATOM 1436 C CA . SER A 1 169 ? 5.245 11.460 -10.993 1.00 88.19 169 SER A CA 1
ATOM 1437 C C . SER A 1 169 ? 5.475 10.003 -10.571 1.00 88.19 169 SER A C 1
ATOM 1439 O O . SER A 1 169 ? 6.570 9.475 -10.760 1.00 88.19 169 S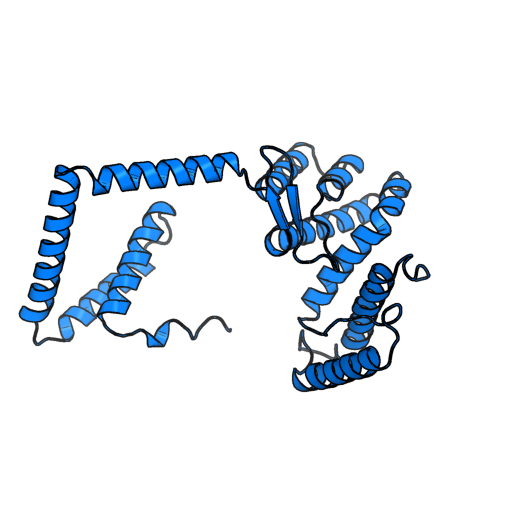ER A O 1
ATOM 1441 N N . LEU A 1 170 ? 4.450 9.342 -10.022 1.00 87.56 170 LEU A N 1
ATOM 1442 C CA . LEU A 1 170 ? 4.491 7.917 -9.676 1.00 87.56 170 LEU A CA 1
ATOM 1443 C C . LEU A 1 170 ? 4.322 7.018 -10.907 1.00 87.56 170 LEU A C 1
ATOM 1445 O O . LEU A 1 170 ? 4.555 5.814 -10.824 1.00 87.56 170 LEU A O 1
ATOM 1449 N N . ILE A 1 171 ? 3.906 7.586 -12.041 1.00 87.81 171 ILE A N 1
ATOM 1450 C CA . ILE A 1 171 ? 3.690 6.860 -13.286 1.00 87.81 171 ILE A CA 1
ATOM 1451 C C . ILE A 1 171 ? 4.921 7.036 -14.165 1.00 87.81 171 ILE A C 1
ATOM 1453 O O . ILE A 1 171 ? 5.401 8.140 -14.418 1.00 87.81 171 ILE A O 1
ATOM 1457 N N . VAL A 1 172 ? 5.429 5.918 -14.658 1.00 84.06 172 VAL A N 1
ATOM 1458 C CA . VAL A 1 172 ? 6.630 5.876 -15.472 1.00 84.06 172 VAL A CA 1
ATOM 1459 C C . VAL A 1 172 ? 6.295 6.213 -16.921 1.00 84.06 172 VAL A C 1
ATOM 1461 O O . VAL A 1 172 ? 5.354 5.692 -17.511 1.00 84.06 172 VAL A O 1
ATOM 1464 N N . ASP A 1 173 ? 7.103 7.051 -17.553 1.00 80.50 173 ASP A N 1
ATOM 1465 C CA . ASP A 1 173 ? 7.014 7.245 -18.995 1.00 80.50 173 ASP A CA 1
ATOM 1466 C C . ASP A 1 173 ? 7.914 6.230 -19.714 1.00 80.50 173 ASP A C 1
ATOM 1468 O O . ASP A 1 173 ? 9.142 6.368 -19.752 1.00 80.50 173 ASP A O 1
ATOM 1472 N N . LEU A 1 174 ? 7.296 5.186 -20.277 1.00 73.75 174 LEU A N 1
ATOM 1473 C CA . LEU A 1 174 ? 8.006 4.124 -20.991 1.00 73.75 174 LEU A CA 1
ATOM 1474 C C . LEU A 1 174 ? 8.766 4.660 -22.212 1.00 73.75 174 LEU A C 1
ATOM 1476 O O . LEU A 1 174 ? 9.835 4.145 -22.539 1.00 73.75 174 LEU A O 1
ATOM 1480 N N . GLU A 1 175 ? 8.262 5.704 -22.875 1.00 70.62 175 GLU A N 1
ATOM 1481 C CA . GLU A 1 175 ? 8.948 6.317 -24.012 1.00 70.62 175 GLU A CA 1
ATOM 1482 C C . GLU A 1 175 ? 10.219 7.036 -23.550 1.00 70.62 175 GLU A C 1
ATOM 1484 O O . GLU A 1 175 ? 11.265 6.918 -24.193 1.00 70.62 175 GLU A O 1
ATOM 1489 N N . VAL A 1 176 ? 10.163 7.727 -22.408 1.00 75.81 176 VAL A N 1
ATOM 1490 C CA . VAL A 1 176 ? 11.338 8.360 -21.790 1.00 75.81 176 VAL A CA 1
ATOM 1491 C C . VAL A 1 176 ? 12.356 7.312 -21.348 1.00 75.81 176 VAL A C 1
ATOM 1493 O O . VAL A 1 176 ? 13.542 7.488 -21.626 1.00 75.81 176 VAL A O 1
ATOM 1496 N N . ILE A 1 177 ? 11.923 6.200 -20.738 1.00 77.19 177 ILE A N 1
ATOM 1497 C CA . ILE A 1 177 ? 12.820 5.080 -20.404 1.00 77.19 177 ILE A CA 1
ATOM 1498 C C . ILE A 1 177 ? 13.456 4.493 -21.664 1.00 77.19 177 ILE A C 1
ATOM 1500 O O . ILE A 1 177 ? 14.667 4.299 -21.718 1.00 77.19 177 ILE A O 1
ATOM 1504 N N . ARG A 1 178 ? 12.674 4.234 -22.712 1.00 76.06 178 ARG A N 1
ATOM 1505 C CA . ARG A 1 178 ? 13.197 3.659 -23.954 1.00 76.06 178 ARG A CA 1
ATOM 1506 C C . ARG A 1 178 ? 14.181 4.609 -24.640 1.00 76.06 178 ARG A C 1
ATOM 1508 O O . ARG A 1 178 ? 15.226 4.168 -25.113 1.00 76.06 178 ARG A O 1
ATOM 1515 N N . LYS A 1 179 ? 13.886 5.914 -24.678 1.00 79.75 179 LYS A N 1
ATOM 1516 C CA . LYS A 1 179 ? 14.801 6.940 -25.208 1.00 79.75 179 LYS A CA 1
ATOM 1517 C C . LYS A 1 179 ? 16.075 7.043 -24.375 1.00 79.75 179 LYS A C 1
ATOM 1519 O O . LYS A 1 179 ? 17.152 7.144 -24.956 1.00 79.75 179 LYS A O 1
ATOM 1524 N N . SER A 1 180 ? 15.982 6.997 -23.046 1.00 78.81 180 SER A N 1
ATOM 1525 C CA . SER A 1 180 ? 17.157 7.056 -22.170 1.00 78.81 180 SER A CA 1
ATOM 1526 C C . SER A 1 180 ? 18.037 5.813 -22.315 1.00 78.81 180 SER A C 1
ATOM 1528 O O . SER A 1 180 ? 19.251 5.949 -22.458 1.00 78.81 180 SER A O 1
ATOM 1530 N N . GLN A 1 181 ? 17.442 4.620 -22.398 1.00 81.88 181 GLN A N 1
ATOM 1531 C CA . GLN A 1 181 ? 18.150 3.369 -22.682 1.00 81.88 181 GLN A CA 1
ATOM 1532 C C . GLN A 1 181 ? 18.815 3.384 -24.063 1.00 81.88 181 GLN A C 1
ATOM 1534 O O . GLN A 1 181 ? 19.976 2.998 -24.188 1.00 81.88 181 GLN A O 1
ATOM 1539 N N . LEU A 1 182 ? 18.121 3.875 -25.095 1.00 84.31 182 LEU A N 1
ATOM 1540 C CA . LEU A 1 182 ? 18.682 4.014 -26.440 1.00 84.31 182 LEU A CA 1
ATOM 1541 C C . LEU A 1 182 ? 19.861 4.992 -26.456 1.00 84.31 182 LEU A C 1
ATOM 1543 O O . LEU A 1 182 ? 20.894 4.698 -27.053 1.00 84.31 182 LEU A O 1
ATOM 1547 N N . MET A 1 183 ? 19.733 6.137 -25.778 1.00 82.00 183 MET A N 1
ATOM 1548 C CA . MET A 1 183 ? 20.839 7.077 -25.610 1.00 82.00 183 MET A CA 1
ATOM 1549 C C . MET A 1 183 ? 22.015 6.405 -24.902 1.00 82.00 183 MET A C 1
ATOM 1551 O O . MET A 1 183 ? 23.126 6.473 -25.415 1.00 82.00 183 MET A O 1
ATOM 1555 N N . ALA A 1 184 ? 21.788 5.697 -23.793 1.00 80.31 184 ALA A N 1
ATOM 1556 C CA . ALA A 1 184 ? 22.841 4.984 -23.073 1.00 80.31 184 ALA A CA 1
ATOM 1557 C C . ALA A 1 184 ? 23.547 3.930 -23.947 1.00 80.31 184 ALA A C 1
ATOM 1559 O O . ALA A 1 184 ? 24.776 3.887 -23.966 1.00 80.31 184 ALA A O 1
ATOM 1560 N N . MET A 1 185 ? 22.802 3.136 -24.728 1.00 80.81 185 MET A N 1
ATOM 1561 C CA . MET A 1 185 ? 23.387 2.191 -25.690 1.00 80.81 185 MET A CA 1
ATOM 1562 C C . MET A 1 185 ? 24.193 2.900 -26.778 1.00 80.81 185 MET A C 1
ATOM 1564 O O . MET A 1 185 ? 25.289 2.454 -27.112 1.00 80.81 185 MET A O 1
ATOM 1568 N N . ASN A 1 186 ? 23.686 4.009 -27.319 1.00 78.50 186 ASN A N 1
ATOM 1569 C CA . ASN A 1 186 ? 24.400 4.788 -28.328 1.00 78.50 186 ASN A CA 1
ATOM 1570 C C . ASN A 1 186 ? 25.687 5.400 -27.757 1.00 78.50 186 ASN A C 1
ATOM 1572 O O . ASN A 1 186 ? 26.729 5.321 -28.400 1.00 78.50 186 ASN A O 1
ATOM 1576 N N . PHE A 1 187 ? 25.651 5.934 -26.536 1.00 80.06 187 PHE A N 1
ATOM 1577 C CA . PHE A 1 187 ? 26.840 6.417 -25.832 1.00 80.06 187 PHE A CA 1
ATOM 1578 C C . PHE A 1 187 ? 27.848 5.290 -25.583 1.00 80.06 187 PHE A C 1
ATOM 1580 O O . PHE A 1 187 ? 29.030 5.459 -25.874 1.00 80.06 187 PHE A O 1
ATOM 1587 N N . TYR A 1 188 ? 27.400 4.120 -25.118 1.00 78.75 188 TYR A N 1
ATOM 1588 C CA . TYR A 1 188 ? 28.263 2.949 -24.946 1.00 78.75 188 TYR A CA 1
ATOM 1589 C C . TYR A 1 188 ? 28.899 2.504 -26.271 1.00 78.75 188 TYR A C 1
ATOM 1591 O O . TYR A 1 188 ? 30.095 2.218 -26.330 1.00 78.75 188 TYR A O 1
ATOM 1599 N N . LYS A 1 189 ? 28.124 2.497 -27.359 1.00 78.88 189 LYS A N 1
ATOM 1600 C CA . LYS A 1 189 ? 28.613 2.174 -28.701 1.00 78.88 189 LYS A CA 1
ATOM 1601 C C . LYS A 1 189 ? 29.677 3.169 -29.173 1.00 78.88 189 LYS A C 1
ATOM 1603 O O . LYS A 1 189 ? 30.706 2.736 -29.678 1.00 78.88 189 LYS A O 1
ATOM 1608 N N . ILE A 1 190 ? 29.474 4.471 -28.960 1.00 79.56 190 ILE A N 1
ATOM 1609 C CA . ILE A 1 190 ? 30.475 5.508 -29.266 1.00 79.56 190 ILE A CA 1
ATOM 1610 C C . ILE A 1 190 ? 31.763 5.265 -28.466 1.00 79.56 190 ILE A C 1
ATOM 1612 O O . ILE A 1 190 ? 32.844 5.230 -29.046 1.00 79.56 190 ILE A O 1
ATOM 1616 N N . LEU A 1 191 ? 31.654 5.014 -27.158 1.00 75.50 191 LEU A N 1
ATOM 1617 C CA . LEU A 1 191 ? 32.811 4.769 -26.287 1.00 75.50 191 LEU A CA 1
ATOM 1618 C C . LEU A 1 191 ? 33.606 3.507 -26.661 1.00 75.50 191 LEU A C 1
ATOM 1620 O O . LEU A 1 191 ? 34.812 3.456 -26.429 1.00 75.50 191 LEU A O 1
ATOM 1624 N N . THR A 1 192 ? 32.946 2.486 -27.213 1.00 69.88 192 THR A N 1
ATOM 1625 C CA . THR A 1 192 ? 33.565 1.182 -27.506 1.00 69.88 192 THR A CA 1
ATOM 1626 C C . THR A 1 192 ? 34.027 1.015 -28.952 1.00 69.88 192 THR A C 1
ATOM 1628 O O . THR A 1 192 ? 34.984 0.275 -29.189 1.00 69.88 192 THR A O 1
ATOM 1631 N N . GLN A 1 193 ? 33.387 1.681 -29.920 1.00 70.25 193 GLN A N 1
ATOM 1632 C CA . GLN A 1 193 ? 33.775 1.608 -31.335 1.00 70.25 193 GLN A CA 1
ATOM 1633 C C . GLN A 1 193 ? 34.823 2.645 -31.735 1.00 70.25 193 GLN A C 1
ATOM 1635 O O . GLN A 1 193 ? 35.575 2.401 -32.680 1.00 70.25 193 GLN A O 1
ATOM 1640 N N . ASP A 1 194 ? 34.898 3.781 -31.045 1.00 75.44 194 ASP A N 1
ATOM 1641 C CA . ASP A 1 194 ? 35.874 4.808 -31.380 1.00 75.44 194 ASP A CA 1
ATOM 1642 C C . ASP A 1 194 ? 37.278 4.397 -30.909 1.00 75.44 194 ASP A C 1
ATOM 1644 O O . ASP A 1 194 ? 37.529 4.129 -29.727 1.00 75.44 194 ASP A O 1
ATOM 1648 N N . SER A 1 195 ? 38.215 4.357 -31.857 1.00 78.00 195 SER A N 1
ATOM 1649 C CA . SER A 1 195 ? 39.608 3.986 -31.598 1.00 78.00 195 SER A CA 1
ATOM 1650 C C . SER A 1 195 ? 40.286 4.940 -30.608 1.00 78.00 195 SER A C 1
ATOM 1652 O O . SER A 1 195 ? 41.158 4.512 -29.853 1.00 78.00 195 SER A O 1
ATOM 1654 N N . PHE A 1 196 ? 39.850 6.201 -30.550 1.00 77.12 196 PHE A N 1
ATOM 1655 C CA . PHE A 1 196 ? 40.352 7.204 -29.617 1.00 77.12 196 PHE A CA 1
ATOM 1656 C C . PHE A 1 196 ? 39.920 6.917 -28.173 1.00 77.12 196 PHE A C 1
ATOM 1658 O O . PHE A 1 196 ? 40.761 6.841 -27.277 1.00 77.12 196 PHE A O 1
ATOM 1665 N N . TYR A 1 197 ? 38.625 6.682 -27.936 1.00 76.38 197 TYR A N 1
ATOM 1666 C CA . TYR A 1 197 ? 38.111 6.387 -26.592 1.00 76.38 197 TYR A CA 1
ATOM 1667 C C . TYR A 1 197 ? 38.581 5.030 -26.076 1.00 76.38 197 TYR A C 1
ATOM 1669 O O . TYR A 1 197 ? 38.914 4.904 -24.897 1.00 76.38 197 TYR A O 1
ATOM 1677 N N . ARG A 1 198 ? 38.700 4.035 -26.959 1.00 75.69 198 ARG A N 1
ATOM 1678 C CA . ARG A 1 198 ? 39.284 2.737 -26.617 1.00 75.69 198 ARG A CA 1
ATOM 1679 C C . ARG A 1 198 ? 40.742 2.873 -26.173 1.00 75.69 198 ARG A C 1
ATOM 1681 O O . ARG A 1 198 ? 41.117 2.286 -25.161 1.00 75.69 198 ARG A O 1
ATOM 1688 N N . PHE A 1 199 ? 41.540 3.678 -26.880 1.00 80.19 199 PHE A N 1
ATOM 1689 C CA . PHE A 1 199 ? 42.922 3.970 -26.493 1.00 80.19 199 PHE A CA 1
ATOM 1690 C C . PHE A 1 199 ? 42.989 4.681 -25.137 1.00 80.19 199 PHE A C 1
ATOM 1692 O O . PHE A 1 199 ? 43.724 4.243 -24.257 1.00 80.19 199 PHE A O 1
ATOM 1699 N N . ILE A 1 200 ? 42.171 5.718 -24.936 1.00 83.06 200 ILE A N 1
ATOM 1700 C CA . ILE A 1 200 ? 42.079 6.454 -23.668 1.00 83.06 200 ILE A CA 1
ATOM 1701 C C . ILE A 1 200 ? 41.692 5.531 -22.505 1.00 83.06 200 ILE A C 1
ATOM 1703 O O . ILE A 1 200 ? 42.299 5.584 -21.438 1.00 83.06 200 ILE A O 1
ATOM 1707 N N . PHE A 1 201 ? 40.705 4.655 -22.691 1.00 80.38 201 PHE A N 1
ATOM 1708 C CA . PHE A 1 201 ? 40.286 3.735 -21.638 1.00 80.38 201 PHE A CA 1
ATOM 1709 C C . PHE A 1 201 ? 41.396 2.735 -21.303 1.00 80.38 201 PHE A C 1
ATOM 1711 O O . PHE A 1 201 ? 41.679 2.504 -20.130 1.00 80.38 201 PHE A O 1
ATOM 1718 N N . SER A 1 202 ? 42.083 2.194 -22.316 1.00 83.62 202 SER A N 1
ATOM 1719 C CA . SER A 1 202 ? 43.234 1.308 -22.119 1.00 83.62 202 SER A CA 1
ATOM 1720 C C . SER A 1 202 ? 44.398 1.996 -21.399 1.00 83.62 202 SER A C 1
ATOM 1722 O O . SER A 1 202 ? 45.002 1.384 -20.518 1.00 83.62 202 SER A O 1
ATOM 1724 N N . THR A 1 203 ? 44.700 3.261 -21.710 1.00 88.62 203 THR A N 1
ATOM 1725 C CA . THR A 1 203 ? 45.768 3.999 -21.018 1.00 88.62 203 THR A CA 1
ATOM 1726 C C . THR A 1 203 ? 45.401 4.320 -19.572 1.00 88.62 203 THR A C 1
ATOM 1728 O O . THR A 1 203 ? 46.242 4.140 -18.692 1.00 88.62 203 THR A O 1
ATOM 1731 N N . PHE A 1 204 ? 44.153 4.704 -19.285 1.00 84.75 204 PHE A N 1
ATOM 1732 C CA . PHE A 1 204 ? 43.689 4.908 -17.909 1.00 84.75 204 PHE A CA 1
ATOM 1733 C C . PHE A 1 204 ? 43.676 3.615 -17.087 1.00 84.75 204 PHE A C 1
ATOM 1735 O O . PHE A 1 204 ? 44.041 3.645 -15.912 1.00 84.75 204 PHE A O 1
ATOM 1742 N N . LEU A 1 205 ? 43.323 2.477 -17.693 1.00 88.50 205 LEU A N 1
ATOM 1743 C CA . LEU A 1 205 ? 43.365 1.175 -17.022 1.00 88.50 205 LEU A CA 1
ATOM 1744 C C . LEU A 1 205 ? 44.801 0.795 -16.636 1.00 88.50 205 LEU A C 1
ATOM 1746 O O . LEU A 1 205 ? 45.052 0.394 -15.501 1.00 88.50 205 LEU A O 1
ATOM 1750 N N . LEU A 1 206 ? 45.755 0.992 -17.553 1.00 91.12 206 LEU A N 1
ATOM 1751 C CA . LEU A 1 206 ? 47.180 0.775 -17.294 1.00 91.12 206 LEU A CA 1
ATOM 1752 C C . LEU A 1 206 ? 47.710 1.721 -16.209 1.00 91.12 206 LEU A C 1
ATOM 1754 O O . LEU A 1 206 ? 48.363 1.266 -15.272 1.00 91.12 206 LEU A O 1
ATOM 1758 N N . LEU A 1 207 ? 47.393 3.018 -16.284 1.00 90.75 207 LEU A N 1
ATOM 1759 C CA . LEU A 1 207 ? 47.770 4.002 -15.261 1.00 90.75 207 LEU A CA 1
ATOM 1760 C C . LEU A 1 207 ? 47.203 3.642 -13.883 1.00 90.75 207 LEU A C 1
ATOM 1762 O O . LEU A 1 207 ? 47.917 3.742 -12.887 1.00 90.75 207 LEU A O 1
ATOM 1766 N N . GLY A 1 208 ? 45.954 3.176 -13.821 1.00 88.44 208 GLY A N 1
ATOM 1767 C CA . GLY A 1 208 ? 45.336 2.692 -12.588 1.00 88.44 208 GLY A CA 1
ATOM 1768 C C . GLY A 1 208 ? 46.101 1.516 -11.979 1.00 88.44 208 GLY A C 1
ATOM 1769 O O . GLY A 1 208 ? 46.394 1.524 -10.785 1.00 88.44 208 GLY A O 1
ATOM 1770 N N . ILE A 1 209 ? 46.505 0.546 -12.803 1.00 90.62 209 ILE A N 1
ATOM 1771 C CA . ILE A 1 209 ? 47.323 -0.595 -12.371 1.00 90.62 209 ILE A CA 1
ATOM 1772 C C . ILE A 1 209 ? 48.688 -0.124 -11.839 1.00 90.62 209 ILE A C 1
ATOM 1774 O O . ILE A 1 209 ? 49.097 -0.539 -10.754 1.00 90.62 209 ILE A O 1
ATOM 1778 N N . PHE A 1 210 ? 49.375 0.786 -12.540 1.00 87.06 210 PHE A N 1
ATOM 1779 C CA . PHE A 1 210 ? 50.656 1.340 -12.079 1.00 87.06 210 PHE A CA 1
ATOM 1780 C C . PHE A 1 210 ? 50.530 2.116 -10.763 1.00 87.06 210 PHE A C 1
ATOM 1782 O O . PHE A 1 210 ? 51.407 2.001 -9.907 1.00 87.06 210 PHE A O 1
ATOM 1789 N N . LEU A 1 211 ? 49.441 2.864 -10.563 1.00 84.12 211 LEU A N 1
ATOM 1790 C CA . LEU A 1 211 ? 49.165 3.557 -9.301 1.00 84.12 211 LEU A CA 1
ATOM 1791 C C . LEU A 1 211 ? 48.953 2.572 -8.149 1.00 84.12 211 LEU A C 1
ATOM 1793 O O . LEU A 1 211 ? 49.483 2.789 -7.061 1.00 84.12 211 LEU A O 1
ATOM 1797 N N . ILE A 1 212 ? 48.234 1.474 -8.388 1.00 84.25 212 ILE A N 1
ATOM 1798 C CA . ILE A 1 212 ? 48.037 0.413 -7.395 1.00 84.25 212 ILE A CA 1
ATOM 1799 C C . ILE A 1 212 ? 49.389 -0.208 -7.011 1.00 84.25 212 ILE A C 1
ATOM 1801 O O . ILE A 1 212 ? 49.722 -0.259 -5.826 1.00 84.25 212 ILE A O 1
ATOM 1805 N N . PHE A 1 213 ? 50.215 -0.595 -7.989 1.00 79.62 213 PHE A N 1
ATOM 1806 C CA . PHE A 1 213 ? 51.561 -1.110 -7.719 1.00 79.62 213 PHE A CA 1
ATOM 1807 C C . PHE A 1 213 ? 52.446 -0.092 -7.000 1.00 79.62 213 PHE A C 1
ATOM 1809 O O . PHE A 1 213 ? 53.162 -0.470 -6.083 1.00 79.62 213 PHE A O 1
ATOM 1816 N N . PHE A 1 214 ? 52.379 1.192 -7.355 1.00 77.31 214 PHE A N 1
ATOM 1817 C CA . PHE A 1 214 ? 53.132 2.254 -6.685 1.00 77.31 214 PHE A CA 1
ATOM 1818 C C . PHE A 1 214 ? 52.730 2.414 -5.212 1.00 77.31 214 PHE A C 1
ATOM 1820 O O . PHE A 1 214 ? 53.597 2.596 -4.355 1.00 77.31 214 PHE A O 1
ATOM 1827 N N . LEU A 1 215 ? 51.435 2.304 -4.898 1.00 72.69 215 LEU A N 1
ATOM 1828 C CA . LEU A 1 215 ? 50.932 2.347 -3.523 1.00 72.69 215 LEU A CA 1
ATOM 1829 C C . LEU A 1 215 ? 51.408 1.143 -2.695 1.00 72.69 215 LEU A C 1
ATOM 1831 O O . LEU A 1 215 ? 51.791 1.326 -1.540 1.00 72.69 215 LEU A O 1
ATOM 1835 N N . PHE A 1 216 ? 51.440 -0.058 -3.282 1.00 66.31 216 PHE A N 1
ATOM 1836 C CA . PHE A 1 216 ? 51.944 -1.266 -2.614 1.00 66.31 216 PHE A CA 1
ATOM 1837 C C . PHE A 1 216 ? 53.477 -1.316 -2.526 1.00 66.31 216 PHE A C 1
ATOM 1839 O O . PHE A 1 216 ? 54.025 -1.745 -1.516 1.00 66.31 216 PHE A O 1
ATOM 1846 N N . TYR A 1 217 ? 54.180 -0.825 -3.546 1.00 66.88 217 TYR A N 1
ATOM 1847 C CA . TYR A 1 217 ? 55.642 -0.785 -3.608 1.00 66.88 217 TYR A CA 1
ATOM 1848 C C . TYR A 1 217 ? 56.236 0.240 -2.636 1.00 66.88 217 TYR A C 1
ATOM 1850 O O . TYR A 1 217 ? 57.272 -0.005 -2.022 1.00 66.88 217 TYR A O 1
ATOM 1858 N N . LYS A 1 218 ? 55.580 1.395 -2.465 1.00 52.91 218 LYS A N 1
ATOM 1859 C CA . LYS A 1 218 ? 56.099 2.482 -1.626 1.00 52.91 218 LYS A CA 1
ATOM 1860 C C . LYS A 1 218 ? 55.932 2.235 -0.122 1.00 52.91 218 LYS A C 1
ATOM 1862 O O . LYS A 1 218 ? 56.538 2.973 0.649 1.00 52.91 218 LYS A O 1
ATOM 1867 N N . ASN A 1 219 ? 55.177 1.224 0.324 1.00 51.38 219 ASN A N 1
ATOM 1868 C CA . ASN A 1 219 ? 54.918 1.048 1.752 1.00 51.38 219 ASN A CA 1
ATOM 1869 C C . ASN A 1 219 ? 54.937 -0.402 2.250 1.00 51.38 219 ASN A C 1
ATOM 1871 O O . ASN A 1 219 ? 53.925 -1.095 2.265 1.00 51.38 219 ASN A O 1
ATOM 1875 N N . ASN A 1 220 ? 56.041 -0.729 2.922 1.00 55.00 220 ASN A N 1
ATOM 1876 C CA . ASN A 1 220 ? 56.033 -1.567 4.119 1.00 55.00 220 ASN A CA 1
ATOM 1877 C C . ASN A 1 220 ? 55.555 -0.753 5.349 1.00 55.00 220 ASN A C 1
ATOM 1879 O O . ASN A 1 220 ? 56.202 -0.715 6.392 1.00 55.00 220 ASN A O 1
ATOM 1883 N N . SER A 1 221 ? 54.452 -0.006 5.222 1.00 52.41 221 SER A N 1
ATOM 1884 C CA . SER A 1 221 ? 53.936 0.835 6.307 1.00 52.41 221 SER A CA 1
ATOM 1885 C C . SER A 1 221 ? 52.410 0.944 6.255 1.00 52.41 221 SER A C 1
ATOM 1887 O O . SER A 1 221 ? 51.810 1.742 5.535 1.00 52.41 221 SER A O 1
ATOM 1889 N N . LEU A 1 222 ? 51.764 0.151 7.107 1.00 57.06 222 LEU A N 1
ATOM 1890 C CA . LEU A 1 222 ? 50.347 0.248 7.476 1.00 57.06 222 LEU A CA 1
ATOM 1891 C C . LEU A 1 222 ? 49.936 1.637 8.026 1.00 57.06 222 LEU A C 1
ATOM 1893 O O . LEU A 1 222 ? 48.749 1.902 8.220 1.00 57.06 222 LEU A O 1
ATOM 1897 N N . ILE A 1 223 ? 50.890 2.537 8.285 1.00 57.28 223 ILE A N 1
ATOM 1898 C CA . ILE A 1 223 ? 50.666 3.831 8.944 1.00 57.28 223 ILE A CA 1
ATOM 1899 C C . ILE A 1 223 ? 50.090 4.865 7.963 1.00 57.28 223 ILE A C 1
ATOM 1901 O O . ILE A 1 223 ? 49.178 5.611 8.322 1.00 57.28 223 ILE A O 1
ATOM 1905 N N . SER A 1 224 ? 50.535 4.886 6.703 1.00 56.06 224 SER A N 1
ATOM 1906 C CA . SER A 1 224 ? 50.088 5.897 5.727 1.00 56.06 224 SER A CA 1
ATOM 1907 C C . SER A 1 224 ? 48.648 5.677 5.257 1.00 56.06 224 SER A C 1
ATOM 1909 O O . SER A 1 224 ? 47.912 6.644 5.075 1.00 56.06 224 SER A O 1
ATOM 1911 N N . ILE A 1 225 ? 48.214 4.416 5.130 1.00 58.50 225 ILE A N 1
ATOM 1912 C CA . ILE A 1 225 ? 46.835 4.060 4.751 1.00 58.50 225 ILE A CA 1
ATOM 1913 C C . ILE A 1 225 ? 45.856 4.474 5.858 1.00 58.50 225 ILE A C 1
ATOM 1915 O O . ILE A 1 225 ? 44.813 5.062 5.573 1.00 58.50 225 ILE A O 1
ATOM 1919 N N . LYS A 1 226 ? 46.218 4.272 7.135 1.00 57.94 226 LYS A N 1
ATOM 1920 C CA . LYS A 1 226 ? 45.410 4.736 8.276 1.00 57.94 226 LYS A CA 1
ATOM 1921 C C . LYS A 1 226 ? 45.251 6.260 8.293 1.00 57.94 226 LYS A C 1
ATOM 1923 O O . LYS A 1 226 ? 44.148 6.746 8.527 1.00 57.94 226 LYS A O 1
ATOM 1928 N N . ILE A 1 227 ? 46.308 7.017 7.991 1.00 60.50 227 ILE A N 1
ATOM 1929 C CA . ILE A 1 227 ? 46.255 8.490 7.929 1.00 60.50 227 ILE A CA 1
ATOM 1930 C C . ILE A 1 227 ? 45.357 8.968 6.777 1.00 60.50 227 ILE A C 1
ATOM 1932 O O . ILE A 1 227 ? 44.572 9.900 6.960 1.00 60.50 227 ILE A O 1
ATOM 1936 N N . LEU A 1 228 ? 45.411 8.309 5.616 1.00 59.66 228 LEU A N 1
ATOM 1937 C CA . LEU A 1 228 ? 44.578 8.640 4.454 1.00 59.66 228 LEU A CA 1
ATOM 1938 C C . LEU A 1 228 ? 43.091 8.342 4.710 1.00 59.66 228 LEU A C 1
ATOM 1940 O O . LEU A 1 228 ? 42.244 9.182 4.409 1.00 59.66 228 LEU A O 1
ATOM 1944 N N . ILE A 1 229 ? 42.775 7.215 5.360 1.00 64.38 229 ILE A N 1
ATOM 1945 C CA . ILE A 1 229 ? 41.407 6.866 5.785 1.00 64.38 229 ILE A CA 1
ATOM 1946 C C . ILE A 1 229 ? 40.875 7.867 6.820 1.00 64.38 229 ILE A C 1
ATOM 1948 O O . ILE A 1 229 ? 39.726 8.297 6.723 1.00 64.38 229 ILE A O 1
ATOM 1952 N N . ILE A 1 230 ? 41.698 8.279 7.792 1.00 64.44 230 ILE A N 1
ATOM 1953 C CA . ILE A 1 230 ? 41.317 9.289 8.791 1.00 64.44 230 ILE A CA 1
ATOM 1954 C C . ILE A 1 230 ? 41.083 10.647 8.120 1.00 64.44 230 ILE A C 1
ATOM 1956 O O . ILE A 1 230 ? 40.089 11.304 8.420 1.00 64.44 230 ILE A O 1
ATOM 1960 N N . SER A 1 231 ? 41.949 11.052 7.187 1.00 58.66 231 SER A N 1
ATOM 1961 C CA . SER A 1 231 ? 41.810 12.308 6.441 1.00 58.66 231 SER A CA 1
ATOM 1962 C C . SER A 1 231 ? 40.534 12.324 5.588 1.00 58.66 231 SER A C 1
ATOM 1964 O O . SER A 1 231 ? 39.767 13.285 5.647 1.00 58.66 231 SER A O 1
ATOM 1966 N N . LEU A 1 232 ? 40.233 11.222 4.890 1.00 59.38 232 LEU A N 1
ATOM 1967 C CA . LEU A 1 232 ? 39.002 11.053 4.111 1.00 59.38 232 LEU A CA 1
ATOM 1968 C C . LEU A 1 232 ? 37.749 11.038 4.998 1.00 59.38 232 LEU A C 1
ATOM 1970 O O . LEU A 1 232 ? 36.806 11.772 4.707 1.00 59.38 232 LEU A O 1
ATOM 1974 N N . LYS A 1 233 ? 37.749 10.307 6.125 1.00 59.88 233 LYS A N 1
ATOM 1975 C CA . LYS A 1 233 ? 36.644 10.346 7.105 1.00 59.88 233 LYS A CA 1
ATOM 1976 C C . LYS A 1 233 ? 36.395 11.767 7.620 1.00 59.88 233 LYS A C 1
ATOM 1978 O O . LYS A 1 233 ? 35.247 12.200 7.694 1.00 59.88 233 LYS A O 1
ATOM 1983 N N . ARG A 1 234 ? 37.458 12.519 7.927 1.00 52.44 234 ARG A N 1
ATOM 1984 C CA . ARG A 1 234 ? 37.372 13.907 8.414 1.00 52.44 234 ARG A CA 1
ATOM 1985 C C . ARG A 1 234 ? 36.847 14.870 7.348 1.00 52.44 234 ARG A C 1
ATOM 1987 O O . ARG A 1 234 ? 36.196 15.849 7.698 1.00 52.44 234 ARG A O 1
ATOM 1994 N N . HIS A 1 235 ? 37.111 14.595 6.071 1.00 51.53 235 HIS A N 1
ATOM 1995 C CA . HIS A 1 235 ? 36.640 15.409 4.951 1.00 51.53 235 HIS A CA 1
ATOM 1996 C C . HIS A 1 235 ? 35.179 15.117 4.574 1.00 51.53 235 HIS A C 1
ATOM 1998 O O . HIS A 1 235 ? 34.447 16.051 4.243 1.00 51.53 235 HIS A O 1
ATOM 2004 N N . ILE A 1 236 ? 34.747 13.854 4.684 1.00 53.38 236 ILE A N 1
ATOM 2005 C CA . ILE A 1 236 ? 33.353 13.417 4.488 1.00 53.38 236 ILE A CA 1
ATOM 2006 C C . ILE A 1 236 ? 32.444 14.029 5.564 1.00 53.38 236 ILE A C 1
ATOM 2008 O O . ILE A 1 236 ? 31.397 14.580 5.241 1.00 53.38 236 ILE A O 1
ATOM 2012 N N . PHE A 1 237 ? 32.877 14.050 6.830 1.00 49.41 237 PHE A N 1
ATOM 2013 C CA . PHE A 1 237 ? 32.076 14.609 7.931 1.00 49.41 237 PHE A CA 1
ATOM 2014 C C . PHE A 1 237 ? 31.927 16.143 7.891 1.00 49.41 237 PHE A C 1
ATOM 2016 O O . PHE A 1 237 ? 31.073 16.701 8.575 1.00 49.41 237 PHE A O 1
ATOM 2023 N N . LYS A 1 238 ? 32.757 16.851 7.109 1.00 47.72 238 LYS A N 1
ATOM 2024 C CA . LYS A 1 238 ? 32.812 18.325 7.102 1.00 47.72 238 LYS A CA 1
ATOM 2025 C C . LYS A 1 238 ? 31.975 18.990 6.002 1.00 47.72 238 LYS A C 1
ATOM 2027 O O . LYS A 1 238 ? 31.914 20.215 5.969 1.00 47.72 238 LYS A O 1
ATOM 2032 N N . LYS A 1 239 ? 31.344 18.235 5.092 1.00 46.38 239 LYS A N 1
ATOM 2033 C CA . LYS A 1 239 ? 30.609 18.793 3.940 1.00 46.38 239 LYS A CA 1
ATOM 2034 C C . LYS A 1 239 ? 29.234 18.139 3.747 1.00 46.38 239 LYS A C 1
ATOM 2036 O O . LYS A 1 239 ? 29.022 17.393 2.802 1.00 46.38 239 LYS A O 1
ATOM 2041 N N . ASN A 1 240 ? 28.270 18.530 4.582 1.00 46.06 240 ASN A N 1
ATOM 2042 C CA . ASN A 1 240 ? 26.835 18.270 4.373 1.00 46.06 240 ASN A CA 1
ATOM 2043 C C . ASN A 1 240 ? 26.137 19.309 3.460 1.00 46.06 240 ASN A C 1
ATOM 2045 O O . ASN A 1 240 ? 24.938 19.520 3.574 1.00 46.06 240 ASN A O 1
ATOM 2049 N N . TYR A 1 241 ? 26.858 19.960 2.537 1.00 45.59 241 TYR A N 1
ATOM 2050 C CA . TYR A 1 241 ? 26.281 20.966 1.626 1.00 45.59 241 TYR A CA 1
ATOM 2051 C C . TYR A 1 241 ? 26.892 20.913 0.212 1.00 45.59 241 TYR A C 1
ATOM 2053 O O . TYR A 1 241 ? 27.485 21.884 -0.252 1.00 45.59 241 TYR A O 1
ATOM 2061 N N . LEU A 1 242 ? 26.777 19.781 -0.495 1.00 48.56 242 LEU A N 1
ATOM 2062 C CA . LEU A 1 242 ? 27.036 19.728 -1.944 1.00 48.56 242 LEU A CA 1
ATOM 2063 C C . LEU A 1 242 ? 25.948 18.939 -2.701 1.00 48.56 242 LEU A C 1
ATOM 2065 O O . LEU A 1 242 ? 25.391 17.996 -2.145 1.00 48.56 242 LEU A O 1
ATOM 2069 N N . PRO A 1 243 ? 25.649 19.314 -3.962 1.00 44.41 243 PRO A N 1
ATOM 2070 C CA . PRO A 1 243 ? 24.567 18.737 -4.761 1.00 44.41 243 PRO A CA 1
ATOM 2071 C C . PRO A 1 243 ? 24.775 17.252 -5.117 1.00 44.41 243 PRO A C 1
ATOM 2073 O O . PRO A 1 243 ? 25.891 16.803 -5.385 1.00 44.41 243 PRO A O 1
ATOM 2076 N N . ILE A 1 244 ? 23.650 16.527 -5.197 1.00 43.94 244 ILE A N 1
ATOM 2077 C CA . ILE A 1 244 ? 23.479 15.058 -5.307 1.00 43.94 244 ILE A CA 1
ATOM 2078 C C . ILE A 1 244 ? 24.362 14.387 -6.380 1.00 43.94 244 ILE A C 1
ATOM 2080 O O . ILE A 1 244 ? 24.806 13.254 -6.209 1.00 43.94 244 ILE A O 1
ATOM 2084 N N . ARG A 1 245 ? 24.689 15.087 -7.473 1.00 38.12 245 ARG A N 1
ATOM 2085 C CA . ARG A 1 245 ? 25.482 14.531 -8.585 1.00 38.12 245 ARG A CA 1
ATOM 2086 C C . ARG A 1 245 ? 26.930 14.204 -8.201 1.00 38.12 245 ARG A C 1
ATOM 2088 O O . ARG A 1 245 ? 27.484 13.250 -8.728 1.00 38.12 245 ARG A O 1
ATOM 2095 N N . LEU A 1 246 ? 27.519 14.952 -7.266 1.00 41.53 246 LEU A N 1
ATOM 2096 C CA . LEU A 1 246 ? 28.885 14.698 -6.793 1.00 41.53 246 LEU A CA 1
ATOM 2097 C C . LEU A 1 246 ? 28.925 13.598 -5.720 1.00 41.53 246 LEU A C 1
ATOM 2099 O O . LEU A 1 246 ? 29.936 12.923 -5.588 1.00 41.53 246 LEU A O 1
ATOM 2103 N N . GLN A 1 247 ? 27.830 13.346 -4.991 1.00 46.56 247 GLN A N 1
ATOM 2104 C CA . GLN A 1 247 ? 27.790 12.299 -3.958 1.00 46.56 247 GLN A CA 1
ATOM 2105 C C . GLN A 1 247 ? 27.977 10.886 -4.535 1.00 46.56 247 GLN A C 1
ATOM 2107 O O . GLN A 1 247 ? 28.654 10.066 -3.918 1.00 46.56 247 GLN A O 1
ATOM 2112 N N . HIS A 1 248 ? 27.457 10.611 -5.734 1.00 44.78 248 HIS A N 1
ATOM 2113 C CA . HIS A 1 248 ? 27.583 9.294 -6.370 1.00 44.78 248 HIS A CA 1
ATOM 2114 C C . HIS A 1 248 ? 29.028 8.925 -6.736 1.00 44.78 248 HIS A C 1
ATOM 2116 O O . HIS A 1 248 ? 29.440 7.790 -6.501 1.00 44.78 248 HIS A O 1
ATOM 2122 N N . GLU A 1 249 ? 29.818 9.868 -7.255 1.00 45.38 249 GLU A N 1
ATOM 2123 C CA . GLU A 1 249 ? 31.214 9.604 -7.638 1.00 45.38 249 GLU A CA 1
ATOM 2124 C C . GLU A 1 249 ? 32.097 9.307 -6.415 1.00 45.38 249 GLU A C 1
ATOM 2126 O O . GLU A 1 249 ? 32.953 8.423 -6.459 1.00 45.38 249 GLU A O 1
ATOM 2131 N N . TYR A 1 250 ? 31.835 9.968 -5.282 1.00 50.09 250 TYR A N 1
ATOM 2132 C CA . TYR A 1 250 ? 32.559 9.723 -4.031 1.00 50.09 250 TYR A CA 1
ATOM 2133 C C . TYR A 1 250 ? 32.138 8.426 -3.327 1.00 50.09 250 TYR A C 1
ATOM 2135 O O . TYR A 1 250 ? 32.995 7.749 -2.758 1.00 50.09 250 TYR A O 1
ATOM 2143 N N . ILE A 1 251 ? 30.855 8.048 -3.383 1.00 51.81 251 ILE A N 1
ATOM 2144 C CA . ILE A 1 251 ? 30.374 6.761 -2.851 1.00 51.81 251 ILE A CA 1
ATOM 2145 C C . ILE A 1 251 ? 30.981 5.603 -3.647 1.00 51.81 251 ILE A C 1
ATOM 2147 O O . ILE A 1 251 ? 31.471 4.647 -3.049 1.00 51.81 251 ILE A O 1
ATOM 2151 N N . LEU A 1 252 ? 31.036 5.716 -4.977 1.00 49.50 252 LEU A N 1
ATOM 2152 C CA . LEU A 1 252 ? 31.674 4.715 -5.833 1.00 49.50 252 LEU A CA 1
ATOM 2153 C C . LEU A 1 252 ? 33.174 4.596 -5.546 1.00 49.50 252 LEU A C 1
ATOM 2155 O O . LEU A 1 252 ? 33.675 3.484 -5.403 1.00 49.50 252 LEU A O 1
ATOM 2159 N N . ALA A 1 253 ? 33.878 5.719 -5.371 1.00 49.00 253 ALA A N 1
ATOM 2160 C CA . ALA A 1 253 ? 35.284 5.707 -4.973 1.00 49.00 253 ALA A CA 1
ATOM 2161 C C . ALA A 1 253 ? 35.494 5.067 -3.585 1.00 49.00 253 ALA A C 1
ATOM 2163 O O . ALA A 1 253 ? 36.432 4.295 -3.396 1.00 49.00 253 ALA A O 1
ATOM 2164 N N . TYR A 1 254 ? 34.607 5.333 -2.620 1.00 49.66 254 TYR A N 1
ATOM 2165 C CA . TYR A 1 254 ? 34.666 4.747 -1.278 1.00 49.66 254 TYR A CA 1
ATOM 2166 C C . TYR A 1 254 ? 34.386 3.236 -1.281 1.00 49.66 254 TYR A C 1
ATOM 2168 O O . TYR A 1 254 ? 35.124 2.475 -0.656 1.00 49.66 254 TYR A O 1
ATOM 2176 N N . MET A 1 255 ? 33.373 2.787 -2.027 1.00 50.47 255 MET A N 1
ATOM 2177 C CA . MET A 1 255 ? 33.064 1.364 -2.204 1.00 50.47 255 MET A CA 1
ATOM 2178 C C . MET A 1 255 ? 34.212 0.624 -2.892 1.00 50.47 255 MET A C 1
ATOM 2180 O O . MET A 1 255 ? 34.606 -0.451 -2.449 1.00 50.47 255 MET A O 1
ATOM 2184 N N . TYR A 1 256 ? 34.797 1.224 -3.929 1.00 50.72 256 TYR A N 1
ATOM 2185 C CA . TYR A 1 256 ? 35.933 0.655 -4.648 1.00 50.72 256 TYR A CA 1
ATOM 2186 C C . TYR A 1 256 ? 37.161 0.486 -3.738 1.00 50.72 256 TYR A C 1
ATOM 2188 O O . TYR A 1 256 ? 37.832 -0.543 -3.780 1.00 50.72 256 TYR A O 1
ATOM 2196 N N . ILE A 1 257 ? 37.409 1.448 -2.842 1.00 49.50 257 ILE A N 1
ATOM 2197 C CA . ILE A 1 257 ? 38.482 1.361 -1.842 1.00 49.50 257 ILE A CA 1
ATOM 2198 C C . ILE A 1 257 ? 38.214 0.242 -0.821 1.00 49.50 257 ILE A C 1
ATOM 2200 O O . ILE A 1 257 ? 39.138 -0.505 -0.518 1.00 49.50 257 ILE A O 1
ATOM 2204 N N . GLN A 1 258 ? 36.979 0.080 -0.328 1.00 48.81 258 GLN A N 1
ATOM 2205 C CA . GLN A 1 258 ? 36.622 -0.982 0.634 1.00 48.81 258 GLN A CA 1
ATOM 2206 C C . GLN A 1 258 ? 36.724 -2.397 0.041 1.00 48.81 258 GLN A C 1
ATOM 2208 O O . GLN A 1 258 ? 37.118 -3.337 0.730 1.00 48.81 258 GLN A O 1
ATOM 2213 N N . ILE A 1 259 ? 36.409 -2.542 -1.250 1.00 49.88 259 ILE A N 1
ATOM 2214 C CA . ILE A 1 259 ? 36.562 -3.803 -1.988 1.00 49.88 259 ILE A CA 1
ATOM 2215 C C . ILE A 1 259 ? 38.046 -4.167 -2.127 1.00 49.88 259 ILE A C 1
ATOM 2217 O O . ILE A 1 259 ? 38.418 -5.320 -1.931 1.00 49.88 259 ILE A O 1
ATOM 2221 N N . ILE A 1 260 ? 38.907 -3.185 -2.410 1.00 43.50 260 ILE A N 1
ATOM 2222 C CA . ILE A 1 260 ? 40.352 -3.405 -2.573 1.00 43.50 260 ILE A CA 1
ATOM 2223 C C . ILE A 1 260 ? 41.050 -3.703 -1.237 1.00 43.50 260 ILE A C 1
ATOM 2225 O O . ILE A 1 260 ? 42.027 -4.448 -1.213 1.00 43.50 260 ILE A O 1
ATOM 2229 N N . THR A 1 261 ? 40.570 -3.154 -0.118 1.00 43.31 261 THR A N 1
ATOM 2230 C CA . THR A 1 261 ? 41.183 -3.358 1.208 1.00 43.31 261 THR A CA 1
ATOM 2231 C C . THR A 1 261 ? 40.673 -4.594 1.955 1.00 43.31 261 THR A C 1
ATOM 2233 O O . THR A 1 261 ? 41.153 -4.862 3.054 1.00 43.31 261 THR A O 1
ATOM 2236 N N . GLY A 1 262 ? 39.735 -5.359 1.383 1.00 42.84 262 GLY A N 1
ATOM 2237 C CA . GLY A 1 262 ? 39.238 -6.616 1.959 1.00 42.84 262 GLY A CA 1
ATOM 2238 C C . GLY A 1 262 ? 38.339 -6.463 3.195 1.00 42.84 262 GLY A C 1
ATOM 2239 O O . GLY A 1 262 ? 37.989 -7.461 3.818 1.00 42.84 262 GLY A O 1
ATOM 2240 N N . ASN A 1 263 ? 37.913 -5.246 3.541 1.00 41.53 263 ASN A N 1
ATOM 2241 C CA . ASN A 1 263 ? 37.061 -4.963 4.703 1.00 41.53 263 ASN A CA 1
ATOM 2242 C C . ASN A 1 263 ? 35.557 -5.104 4.377 1.00 41.53 263 ASN A C 1
ATOM 2244 O O . ASN A 1 263 ? 34.740 -4.243 4.697 1.00 41.53 263 ASN A O 1
ATOM 2248 N N . VAL A 1 264 ? 35.161 -6.205 3.732 1.00 43.41 264 VAL A N 1
ATOM 2249 C CA . VAL A 1 264 ? 33.761 -6.431 3.308 1.00 43.41 264 VAL A CA 1
ATOM 2250 C C . VAL A 1 264 ? 32.827 -6.773 4.488 1.00 43.41 264 VAL A C 1
ATOM 2252 O O . VAL A 1 264 ? 31.609 -6.750 4.342 1.00 43.41 264 VAL A O 1
ATOM 2255 N N . GLN A 1 265 ? 33.352 -7.017 5.692 1.00 36.94 265 GLN A N 1
ATOM 2256 C CA . GLN A 1 26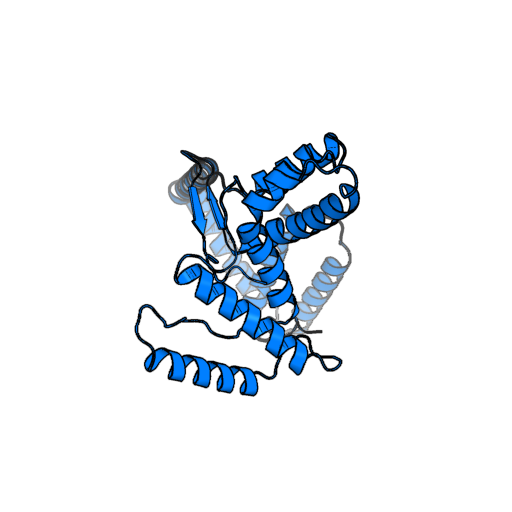5 ? 32.543 -7.470 6.833 1.00 36.94 265 GLN A CA 1
ATOM 2257 C C . GLN A 1 265 ? 31.757 -6.388 7.596 1.00 36.94 265 GLN A C 1
ATOM 2259 O O . GLN A 1 265 ? 30.913 -6.748 8.409 1.00 36.94 265 GLN A O 1
ATOM 2264 N N . GLU A 1 266 ? 31.937 -5.090 7.328 1.00 41.03 266 GLU A N 1
ATOM 2265 C CA . GLU A 1 266 ? 31.190 -4.034 8.048 1.00 41.03 266 GLU A CA 1
ATOM 2266 C C . GLU A 1 266 ? 29.945 -3.495 7.313 1.00 41.03 266 GLU A C 1
ATOM 2268 O O . GLU A 1 266 ? 29.240 -2.650 7.859 1.00 41.03 266 GLU A O 1
ATOM 2273 N N . LEU A 1 267 ? 29.617 -3.972 6.105 1.00 37.28 267 LEU A N 1
ATOM 2274 C CA . LEU A 1 267 ? 28.529 -3.388 5.296 1.00 37.28 267 LEU A CA 1
ATOM 2275 C C . LEU A 1 267 ? 27.130 -4.001 5.498 1.00 37.28 267 LEU A C 1
ATOM 2277 O O . LEU A 1 267 ? 26.181 -3.493 4.909 1.00 37.28 267 LEU A O 1
ATOM 2281 N N . PHE A 1 268 ? 26.966 -5.025 6.345 1.00 32.56 268 PHE A N 1
ATOM 2282 C CA . PHE A 1 268 ? 25.653 -5.655 6.580 1.00 32.56 268 PHE A CA 1
ATOM 2283 C C . PHE A 1 268 ? 25.136 -5.619 8.024 1.00 32.56 268 PHE A C 1
ATOM 2285 O O . PHE A 1 268 ? 24.081 -6.180 8.293 1.00 32.56 268 PHE A O 1
ATOM 2292 N N . ILE A 1 269 ? 25.804 -4.935 8.960 1.00 38.41 269 ILE A N 1
ATOM 2293 C CA . ILE A 1 269 ? 25.310 -4.836 10.345 1.00 38.41 269 ILE A CA 1
ATOM 2294 C C . ILE A 1 269 ? 25.389 -3.388 10.833 1.00 38.41 269 ILE A C 1
ATOM 2296 O O . ILE A 1 269 ? 26.310 -3.008 11.552 1.00 38.41 269 ILE A O 1
ATOM 2300 N N . LYS A 1 270 ? 24.416 -2.575 10.409 1.00 32.66 270 LYS A N 1
ATOM 2301 C CA . LYS A 1 270 ? 23.772 -1.520 11.215 1.00 32.66 270 LYS A CA 1
ATOM 2302 C C . LYS A 1 270 ? 22.737 -0.781 10.369 1.00 32.66 270 LYS A C 1
ATOM 2304 O O . LYS A 1 270 ? 23.027 0.243 9.767 1.00 32.66 270 LYS A O 1
ATOM 2309 N N . ASN A 1 271 ? 21.533 -1.329 10.353 1.00 33.00 271 ASN A N 1
ATOM 2310 C CA . ASN A 1 271 ? 20.292 -0.568 10.273 1.00 33.00 271 ASN A CA 1
ATOM 2311 C C . ASN A 1 271 ? 19.282 -1.329 11.132 1.00 33.00 271 ASN A C 1
ATOM 2313 O O . ASN A 1 271 ? 18.352 -1.918 10.615 1.00 33.00 271 ASN A O 1
ATOM 2317 N N . ASP A 1 272 ? 19.572 -1.382 12.429 1.00 33.50 272 ASP A N 1
ATOM 2318 C CA . ASP A 1 272 ? 18.606 -1.638 13.493 1.00 33.50 272 ASP A CA 1
ATOM 2319 C C . ASP A 1 272 ? 19.149 -0.930 14.737 1.00 33.50 272 ASP A C 1
ATOM 2321 O O . ASP A 1 272 ? 20.191 -1.310 15.286 1.00 33.50 272 ASP A O 1
ATOM 2325 N N . ASN A 1 273 ? 18.528 0.215 15.027 1.00 32.44 273 ASN A N 1
ATOM 2326 C CA . ASN A 1 273 ? 18.313 0.861 16.327 1.00 32.44 273 ASN A CA 1
ATOM 2327 C C . ASN A 1 273 ? 17.686 2.237 16.095 1.00 32.44 273 ASN A C 1
ATOM 2329 O O . ASN A 1 273 ? 18.363 3.088 15.471 1.00 32.44 273 ASN A O 1
#

pLDDT: mean 78.11, std 17.78, range [32.44, 97.31]

Secondary structure (DSSP, 8-state):
-----SSHHHHHHHHHHHHHHHHHHHH-SSS-SS--HHHHHHHHHHHHHHHHHS-TTT-------S-HHHHHHHHHHHHHHHHHHHHHHHTT-GGGHHHHHHHHHHHHHHHHHHHHHHEEEE-SSS-EEEES-TTT----GGG-HHHHHHHTT-S-HHHHHHHHHHHHHTSB-HHHHHHHHHHHHHHHHHHHH-HHHHHHHHHHHHHHHHHHHHHHHT-S-HHHHHHHHHHHHHHHTT---S-HHHHHHHHHHHHHHHHHTT-GGGSSS----

Sequence (273 aa):
MTNVGHNQEDRCSNLTYWTYDILMNTFNTNKNDNIDNNIISELNNAIFRVNQELKKDKNCTYYIDGTFSEWTEEKYLHDYFENYSTFIQNISDKEKKEIYCQYIDYISKLYKKYMKLCCTCYSRPEYVCVEHCPKFFKCNKQYFPIDLLHKLECNDNVSLKKEKENFESLIVDLEVIRKSQLMAMNFYKILTQDSFYRFIFSTFLLLGIFLIFFLFYKNNSLISIKILIISLKRHIFKKNYLPIRLQHEYILAYMYIQIITGNVQELFIKNDN

InterPro domains:
  IPR008780 Plasmodium vivax Vir [PF05795] (6-165)